Protein AF-A0A0F9G7L3-F1 (afdb_monomer_lite)

Structure (mmCIF, N/CA/C/O backbone):
data_AF-A0A0F9G7L3-F1
#
_entry.id   AF-A0A0F9G7L3-F1
#
loop_
_atom_site.group_PDB
_atom_site.id
_atom_site.type_symbol
_atom_site.label_atom_id
_atom_site.label_alt_id
_atom_site.label_comp_id
_atom_site.label_asym_id
_atom_site.label_entity_id
_atom_site.label_seq_id
_atom_site.pdbx_PDB_ins_code
_atom_site.Cartn_x
_atom_site.Cartn_y
_atom_site.Cartn_z
_atom_site.occupancy
_atom_site.B_iso_or_equiv
_atom_site.auth_seq_id
_atom_site.auth_comp_id
_atom_site.auth_asym_id
_atom_site.auth_atom_id
_atom_site.pdbx_PDB_model_num
ATOM 1 N N . MET A 1 1 ? -1.597 7.933 -20.795 1.00 58.91 1 MET A N 1
ATOM 2 C CA . MET A 1 1 ? -0.620 6.936 -20.322 1.00 58.91 1 MET A CA 1
ATOM 3 C C . MET A 1 1 ? 0.774 7.391 -20.717 1.00 58.91 1 MET A C 1
ATOM 5 O O . MET A 1 1 ? 0.956 7.779 -21.871 1.00 58.91 1 MET A O 1
ATOM 9 N N . LEU A 1 2 ? 1.717 7.429 -19.777 1.00 62.78 2 LEU A N 1
ATOM 10 C CA . LEU A 1 2 ? 3.121 7.748 -20.070 1.00 62.78 2 LEU A CA 1
ATOM 11 C C . LEU A 1 2 ? 3.720 6.676 -20.995 1.00 62.78 2 LEU A C 1
ATOM 13 O O . LEU A 1 2 ? 3.545 5.485 -20.751 1.00 62.78 2 LEU 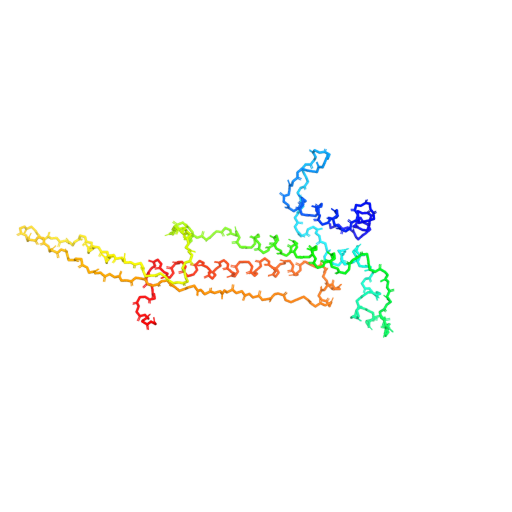A O 1
ATOM 17 N N . ARG A 1 3 ? 4.385 7.102 -22.075 1.00 69.56 3 ARG A N 1
ATOM 18 C CA . ARG A 1 3 ? 5.054 6.200 -23.027 1.00 69.56 3 ARG A CA 1
ATOM 19 C C . ARG A 1 3 ? 6.447 5.823 -22.524 1.00 69.56 3 ARG A C 1
ATOM 21 O O . ARG A 1 3 ? 7.099 6.646 -21.882 1.00 69.56 3 ARG A O 1
ATOM 28 N N . ALA A 1 4 ? 6.910 4.625 -22.881 1.00 63.00 4 ALA A N 1
ATOM 29 C CA . ALA A 1 4 ? 8.237 4.119 -22.525 1.00 63.00 4 ALA A CA 1
ATOM 30 C C . ALA A 1 4 ? 9.368 5.066 -22.971 1.00 63.00 4 ALA A C 1
ATOM 32 O O . ALA A 1 4 ? 10.304 5.301 -22.211 1.00 63.00 4 ALA A O 1
ATOM 33 N N . ASP A 1 5 ? 9.235 5.695 -24.144 1.00 65.69 5 ASP A N 1
ATOM 34 C CA . ASP A 1 5 ? 10.232 6.633 -24.684 1.00 65.69 5 ASP A CA 1
ATOM 35 C C . ASP A 1 5 ? 10.461 7.849 -23.774 1.00 65.69 5 ASP A C 1
ATOM 37 O O . ASP A 1 5 ? 11.595 8.284 -23.575 1.00 65.69 5 ASP A O 1
ATOM 41 N N . ASN A 1 6 ? 9.394 8.359 -23.149 1.00 78.56 6 ASN A N 1
ATOM 42 C CA . ASN A 1 6 ? 9.496 9.469 -22.201 1.00 78.56 6 ASN A CA 1
ATOM 43 C C . ASN A 1 6 ? 10.186 9.031 -20.902 1.00 78.56 6 ASN A C 1
ATOM 45 O O . ASN A 1 6 ? 10.906 9.817 -20.295 1.00 78.56 6 ASN A O 1
ATOM 49 N N . ILE A 1 7 ? 9.974 7.782 -20.478 1.00 79.12 7 ILE A N 1
ATOM 50 C CA . ILE A 1 7 ? 10.594 7.225 -19.271 1.00 79.12 7 ILE A CA 1
ATOM 51 C C . ILE A 1 7 ? 12.092 7.019 -19.508 1.00 79.12 7 ILE A C 1
ATOM 53 O O . ILE A 1 7 ? 12.890 7.478 -18.696 1.00 79.12 7 ILE A O 1
ATOM 57 N N . ARG A 1 8 ? 12.491 6.434 -20.647 1.00 78.50 8 ARG A N 1
ATOM 58 C CA . ARG A 1 8 ? 13.915 6.286 -21.009 1.00 78.50 8 ARG A CA 1
ATOM 59 C C . ARG A 1 8 ? 14.631 7.630 -21.072 1.00 78.50 8 ARG A C 1
ATOM 61 O O . ARG A 1 8 ? 15.732 7.751 -20.549 1.00 78.50 8 ARG A O 1
ATOM 68 N N . GLY A 1 9 ? 14.004 8.644 -21.676 1.00 78.94 9 GLY A N 1
ATOM 69 C CA . GLY A 1 9 ? 14.563 9.998 -21.733 1.00 78.94 9 GLY A CA 1
ATOM 70 C C . GLY A 1 9 ? 14.836 10.577 -20.342 1.00 78.94 9 GLY A C 1
ATOM 71 O O . GLY A 1 9 ? 15.950 11.016 -20.073 1.00 78.94 9 GLY A O 1
ATOM 72 N N . LEU A 1 10 ? 13.856 10.488 -19.436 1.00 79.00 10 LEU A N 1
ATOM 73 C CA . LEU A 1 10 ? 13.987 10.967 -18.054 1.00 79.00 10 LEU A CA 1
ATOM 74 C C . LEU A 1 10 ? 15.049 10.205 -17.255 1.00 79.00 10 LEU A C 1
ATOM 76 O O . LEU A 1 10 ? 15.782 10.801 -16.467 1.00 79.00 10 LEU A O 1
ATOM 80 N N . VAL A 1 11 ? 15.141 8.890 -17.454 1.00 82.19 11 VAL A N 1
ATOM 81 C CA . VAL A 1 11 ? 16.151 8.051 -16.799 1.00 82.19 11 VAL A CA 1
ATOM 82 C C . VAL A 1 11 ? 17.552 8.384 -17.313 1.00 82.19 11 VAL A C 1
ATOM 84 O O . VAL A 1 11 ? 18.483 8.450 -16.517 1.00 82.19 11 VAL A O 1
ATOM 87 N N . ASN A 1 12 ? 17.714 8.647 -18.609 1.00 81.94 12 ASN A N 1
ATOM 88 C CA . ASN A 1 12 ? 19.000 9.054 -19.177 1.00 81.94 12 ASN A CA 1
ATOM 89 C C . ASN A 1 12 ? 19.432 10.453 -18.705 1.00 81.94 12 ASN A C 1
ATOM 91 O O . ASN A 1 12 ? 20.624 10.699 -18.547 1.00 81.94 12 ASN A O 1
ATOM 95 N N . GLU A 1 13 ? 18.481 11.361 -18.469 1.00 82.56 13 GLU A N 1
ATOM 96 C CA . GLU A 1 13 ? 18.753 12.735 -18.027 1.00 82.56 13 GLU A CA 1
ATOM 97 C C . GLU A 1 13 ? 19.073 12.833 -16.525 1.00 82.56 13 GLU A C 1
ATOM 99 O O . GLU A 1 13 ? 20.009 13.529 -16.132 1.00 82.56 13 GLU A O 1
ATOM 104 N N . HIS A 1 14 ? 18.315 12.135 -15.674 1.00 80.38 14 HIS A N 1
ATOM 105 C CA . HIS A 1 14 ? 18.393 12.277 -14.212 1.00 80.38 14 HIS A CA 1
ATOM 106 C C . HIS A 1 14 ? 18.917 11.032 -13.483 1.00 80.38 14 HIS A C 1
ATOM 108 O O . HIS A 1 14 ? 19.061 11.035 -12.256 1.00 80.38 14 HIS A O 1
ATOM 114 N N . GLY A 1 15 ? 19.184 9.951 -14.213 1.00 83.00 15 GLY A N 1
ATOM 115 C CA . GLY A 1 15 ? 19.454 8.639 -13.640 1.00 83.00 15 GLY A CA 1
ATOM 116 C C . GLY A 1 15 ? 18.205 7.986 -13.036 1.00 83.00 15 GLY A C 1
ATOM 117 O O . GLY A 1 15 ? 17.148 8.596 -12.859 1.00 83.00 15 GLY A O 1
ATOM 118 N N . VAL A 1 16 ? 18.340 6.714 -12.658 1.00 81.38 16 VAL A N 1
ATOM 119 C CA . VAL A 1 16 ? 17.246 5.919 -12.065 1.00 81.38 16 VAL A CA 1
ATOM 120 C C . VAL A 1 16 ? 16.772 6.511 -10.736 1.00 81.38 16 VAL A C 1
ATOM 122 O O . VAL A 1 16 ? 15.572 6.605 -10.495 1.00 81.38 16 VAL A O 1
ATOM 125 N N . ALA A 1 17 ? 17.698 6.947 -9.877 1.00 81.75 17 ALA A N 1
ATOM 126 C CA . ALA A 1 17 ? 17.355 7.545 -8.587 1.00 81.75 17 ALA A CA 1
ATOM 127 C C . ALA A 1 17 ? 16.590 8.870 -8.751 1.00 81.75 17 ALA A C 1
ATOM 129 O O . ALA A 1 17 ? 15.596 9.091 -8.061 1.00 81.75 17 ALA A O 1
ATOM 130 N N . GLY A 1 18 ? 17.007 9.716 -9.701 1.00 82.81 18 GLY A N 1
ATOM 131 C CA . GLY A 1 18 ? 16.304 10.956 -10.022 1.00 82.81 18 GLY A CA 1
ATOM 132 C C . GLY A 1 18 ? 14.905 10.693 -10.574 1.00 82.81 18 GLY A C 1
ATOM 133 O O . GLY A 1 18 ? 13.946 11.322 -10.133 1.00 82.81 18 GLY A O 1
ATOM 134 N N . TYR A 1 19 ? 14.755 9.697 -11.453 1.00 84.50 19 TYR A N 1
ATOM 135 C CA . TYR A 1 19 ? 13.444 9.273 -11.944 1.00 84.50 19 TYR A CA 1
ATOM 136 C C . TYR A 1 19 ? 12.511 8.804 -10.817 1.00 84.50 19 TYR A C 1
ATOM 138 O O . TYR A 1 19 ? 11.358 9.224 -10.769 1.00 84.50 19 TYR A O 1
ATOM 146 N N . LEU A 1 20 ? 12.998 7.975 -9.887 1.00 84.75 20 LEU A N 1
ATOM 147 C CA . LEU A 1 20 ? 12.199 7.494 -8.751 1.00 84.75 20 LEU A CA 1
ATOM 148 C C . LEU A 1 20 ? 11.751 8.628 -7.825 1.00 84.75 20 LEU A C 1
ATOM 150 O O . LEU A 1 20 ? 10.645 8.570 -7.286 1.00 84.75 20 LEU A O 1
ATOM 154 N N . GLN A 1 21 ? 12.589 9.652 -7.649 1.00 83.31 21 GLN A N 1
ATOM 155 C CA . GLN A 1 21 ? 12.224 10.841 -6.886 1.00 83.31 21 GLN A CA 1
ATOM 156 C C . GLN A 1 21 ? 11.149 11.650 -7.615 1.00 83.31 21 GLN A C 1
ATOM 158 O O . GLN A 1 21 ? 10.134 11.985 -7.016 1.00 83.31 21 GLN A O 1
ATOM 163 N N . ILE A 1 22 ? 11.318 11.883 -8.920 1.00 82.75 22 ILE A N 1
ATOM 164 C CA . ILE A 1 22 ? 10.318 12.568 -9.751 1.00 82.75 22 ILE A CA 1
ATOM 165 C C . ILE A 1 22 ? 8.990 11.807 -9.724 1.00 82.75 22 ILE A C 1
ATOM 167 O O . ILE A 1 22 ? 7.934 12.419 -9.599 1.00 82.75 22 ILE A O 1
ATOM 171 N N . GLN A 1 23 ? 9.020 10.477 -9.821 1.00 83.88 23 GLN A N 1
ATOM 172 C CA . GLN A 1 23 ? 7.816 9.656 -9.747 1.00 83.88 23 GLN A CA 1
ATOM 173 C C . GLN A 1 23 ? 7.115 9.821 -8.392 1.00 83.88 23 GLN A C 1
ATOM 175 O O . GLN A 1 23 ? 5.908 10.058 -8.369 1.00 83.88 23 GLN A O 1
ATOM 180 N N . ALA A 1 24 ? 7.853 9.747 -7.282 1.00 82.94 24 ALA A N 1
ATOM 181 C CA . ALA A 1 24 ? 7.303 9.979 -5.948 1.00 82.94 24 ALA A CA 1
ATOM 182 C C . ALA A 1 24 ? 6.703 11.389 -5.819 1.00 82.94 24 ALA A C 1
ATOM 184 O O . ALA A 1 24 ? 5.565 11.540 -5.380 1.00 82.94 24 ALA A O 1
ATOM 185 N N . ASP A 1 25 ? 7.418 12.410 -6.292 1.00 82.25 25 ASP A N 1
ATOM 186 C CA . ASP A 1 25 ? 6.964 13.800 -6.263 1.00 82.25 25 ASP A CA 1
ATOM 187 C C . ASP A 1 25 ? 5.679 13.996 -7.093 1.00 82.25 25 ASP A C 1
ATOM 189 O O . ASP A 1 25 ? 4.768 14.703 -6.661 1.00 82.25 25 ASP A O 1
ATOM 193 N N . LEU A 1 26 ? 5.557 13.330 -8.248 1.00 81.81 26 LEU A N 1
ATOM 194 C CA . LEU A 1 26 ? 4.353 13.356 -9.091 1.00 81.81 26 LEU A CA 1
ATOM 195 C C . LEU A 1 26 ? 3.152 12.656 -8.439 1.00 81.81 26 LEU A C 1
ATOM 197 O O . LEU A 1 26 ? 2.017 13.101 -8.632 1.00 81.81 26 LEU A O 1
ATOM 201 N N . LEU A 1 27 ? 3.384 11.570 -7.698 1.00 82.81 27 LEU A N 1
ATOM 202 C CA . LEU A 1 27 ? 2.334 10.844 -6.974 1.00 82.81 27 LEU A CA 1
ATOM 203 C C . LEU A 1 27 ? 1.845 11.636 -5.758 1.00 82.81 27 LEU A C 1
ATOM 205 O O . LEU A 1 27 ? 0.643 11.727 -5.523 1.00 82.81 27 LEU A O 1
ATOM 209 N N . GLU A 1 28 ? 2.765 12.256 -5.022 1.00 79.50 28 GLU A N 1
ATOM 210 C CA . GLU A 1 28 ? 2.449 13.089 -3.858 1.00 79.50 28 GLU A CA 1
ATOM 211 C C . GLU A 1 28 ? 1.944 14.489 -4.248 1.00 79.50 28 GLU A C 1
ATOM 213 O O . GLU A 1 28 ? 1.387 15.217 -3.424 1.00 79.50 28 GLU A O 1
ATOM 218 N N . GLY A 1 29 ? 2.119 14.885 -5.513 1.00 70.50 29 GLY A N 1
ATOM 219 C CA . GLY A 1 29 ? 1.755 16.210 -6.000 1.00 70.50 29 GLY A CA 1
ATOM 220 C C . GLY A 1 29 ? 2.653 17.315 -5.452 1.00 70.50 29 GLY A C 1
ATOM 221 O O . GLY A 1 29 ? 2.170 18.424 -5.218 1.00 70.50 29 GLY A O 1
ATOM 222 N N . ARG A 1 30 ? 3.936 17.031 -5.219 1.00 68.38 30 ARG A N 1
ATOM 223 C CA . ARG A 1 30 ? 4.919 18.049 -4.831 1.00 68.38 30 ARG A CA 1
ATOM 224 C C . ARG A 1 30 ? 5.196 18.993 -6.001 1.00 68.38 30 ARG A C 1
ATOM 226 O O . ARG A 1 30 ? 4.996 18.659 -7.171 1.00 68.38 30 ARG A O 1
ATOM 233 N N . GLU A 1 31 ? 5.606 20.219 -5.687 1.00 61.16 31 GLU A N 1
ATOM 234 C CA . GLU A 1 31 ? 5.955 21.194 -6.718 1.00 61.16 31 GLU A CA 1
ATOM 235 C C . GLU A 1 31 ? 7.214 20.737 -7.452 1.00 61.16 31 GLU A C 1
ATOM 237 O O . GLU A 1 31 ? 8.252 20.486 -6.842 1.00 61.16 31 GLU A O 1
ATOM 242 N N . THR A 1 32 ? 7.125 20.629 -8.780 1.00 60.62 32 THR A N 1
AT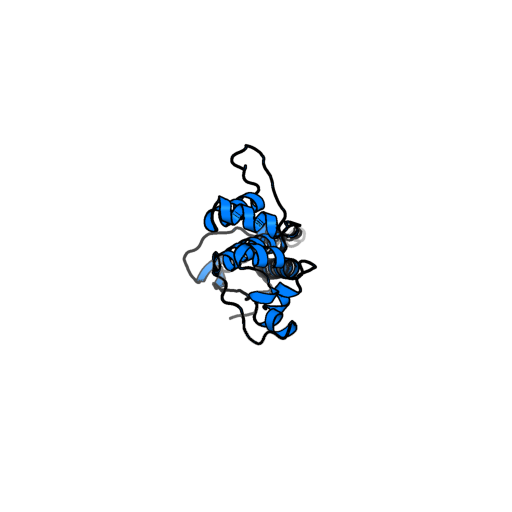OM 243 C CA . THR A 1 32 ? 8.325 20.425 -9.598 1.00 60.62 32 THR A CA 1
ATOM 244 C C . THR A 1 32 ? 9.261 21.634 -9.447 1.00 60.62 32 THR A C 1
ATOM 246 O O . THR A 1 32 ? 8.773 22.738 -9.189 1.00 60.62 32 THR A O 1
ATOM 249 N N . PRO A 1 33 ? 10.580 21.494 -9.690 1.00 55.53 33 PRO A N 1
ATOM 250 C CA . PRO A 1 33 ? 11.544 22.604 -9.608 1.00 55.53 33 PRO A CA 1
ATOM 251 C C . PRO A 1 33 ? 11.172 23.851 -10.435 1.00 55.53 33 PRO A C 1
ATOM 253 O O . PRO A 1 33 ? 11.675 24.941 -10.186 1.00 55.53 33 PRO A O 1
ATOM 256 N N . ASN A 1 34 ? 10.255 23.701 -11.395 1.00 59.12 34 ASN A N 1
ATOM 257 C CA . ASN A 1 34 ? 9.731 24.759 -12.258 1.00 59.12 34 ASN A CA 1
ATOM 258 C C . ASN A 1 34 ? 8.469 25.457 -11.697 1.00 59.12 34 ASN A C 1
ATOM 260 O O . ASN A 1 34 ? 7.782 26.157 -12.442 1.00 59.12 34 ASN A O 1
ATOM 264 N N . GLY A 1 35 ? 8.102 25.225 -10.431 1.00 57.69 35 GLY A N 1
ATOM 265 C CA . GLY A 1 35 ? 6.940 25.840 -9.770 1.00 57.69 35 GLY A CA 1
ATOM 266 C C . GLY A 1 35 ? 5.578 25.351 -10.280 1.00 57.69 35 GLY A C 1
ATOM 267 O O . GLY A 1 35 ? 4.541 25.923 -9.954 1.00 57.69 35 GLY A O 1
ATOM 268 N N . ARG A 1 36 ? 5.548 24.296 -11.106 1.00 55.62 36 ARG A N 1
ATOM 269 C CA . ARG A 1 36 ? 4.306 23.663 -11.569 1.00 55.62 36 ARG A CA 1
ATOM 270 C C . ARG A 1 36 ? 3.978 22.475 -10.673 1.00 55.62 36 ARG A C 1
ATOM 272 O O . ARG A 1 36 ? 4.732 21.501 -10.632 1.00 55.62 36 ARG A O 1
ATOM 279 N N . LYS A 1 37 ? 2.830 22.533 -9.997 1.00 59.97 37 LYS A N 1
ATOM 280 C CA . LYS A 1 37 ? 2.256 21.392 -9.281 1.00 59.97 37 LYS A CA 1
ATOM 281 C C . LYS A 1 37 ? 1.608 20.454 -10.296 1.00 59.97 37 LYS A C 1
ATOM 283 O O . LYS A 1 37 ? 0.553 20.762 -10.849 1.00 59.97 37 LYS A O 1
ATOM 288 N N . VAL A 1 38 ? 2.272 19.343 -10.592 1.00 66.50 38 VAL A N 1
ATOM 289 C CA . VAL A 1 38 ? 1.745 18.311 -11.489 1.00 66.50 38 VAL A CA 1
ATOM 290 C C . VAL A 1 38 ? 1.510 17.068 -10.649 1.00 66.50 38 VAL A C 1
ATOM 292 O O . VAL A 1 38 ? 2.457 16.393 -10.273 1.00 66.50 38 VAL A O 1
ATOM 295 N N . THR A 1 39 ? 0.247 16.772 -10.351 1.00 76.12 39 THR A N 1
ATOM 296 C CA . THR A 1 39 ? -0.139 15.507 -9.717 1.00 76.12 39 THR A CA 1
ATOM 297 C C . THR A 1 39 ? -0.558 14.526 -10.802 1.00 76.12 39 THR A C 1
ATOM 299 O O . THR A 1 39 ? -1.342 14.880 -11.687 1.00 76.12 39 THR A O 1
ATOM 302 N N . ARG A 1 40 ? -0.035 13.301 -10.753 1.00 80.25 40 ARG A N 1
ATOM 303 C CA . ARG A 1 40 ? -0.411 12.212 -11.665 1.00 80.25 40 ARG A CA 1
ATOM 304 C C . ARG A 1 40 ? -1.048 11.084 -10.878 1.00 80.25 40 ARG A C 1
ATOM 306 O O . ARG A 1 40 ? -0.533 10.693 -9.834 1.00 80.25 40 ARG A O 1
ATOM 313 N N . ARG A 1 41 ? -2.151 10.533 -11.387 1.00 81.69 41 ARG A N 1
ATOM 314 C CA . ARG A 1 41 ? -2.753 9.342 -10.772 1.00 81.69 41 ARG A CA 1
ATOM 315 C C . ARG A 1 41 ? -1.920 8.101 -11.105 1.00 81.69 41 ARG A C 1
ATOM 317 O O . ARG A 1 41 ? -1.401 8.027 -12.220 1.00 81.69 41 ARG A O 1
ATOM 324 N N . PRO A 1 42 ? -1.851 7.091 -10.217 1.00 82.38 42 PRO A N 1
ATOM 325 C CA . PRO A 1 42 ? -1.139 5.851 -10.527 1.00 82.38 42 PRO A CA 1
ATOM 326 C C . PRO A 1 42 ? -1.668 5.153 -11.794 1.00 82.38 42 PRO A C 1
ATOM 328 O O . PRO A 1 42 ? -0.891 4.556 -12.527 1.00 82.38 42 PRO A O 1
ATOM 331 N N . ASP A 1 43 ? -2.961 5.305 -12.112 1.00 82.25 43 ASP A N 1
ATOM 332 C CA . ASP A 1 43 ? -3.591 4.735 -13.320 1.00 82.25 43 ASP A CA 1
ATOM 333 C C . ASP A 1 43 ? -3.081 5.355 -14.635 1.00 82.25 43 ASP A C 1
ATOM 335 O O . ASP A 1 43 ? -3.324 4.832 -15.722 1.00 82.25 43 ASP A O 1
ATOM 339 N N . GLU A 1 44 ? -2.387 6.496 -14.569 1.00 81.50 44 GLU A N 1
ATOM 340 C CA . GLU A 1 44 ? -1.783 7.125 -15.746 1.00 81.50 44 GLU A CA 1
ATOM 341 C C . GLU A 1 44 ? -0.455 6.464 -16.152 1.00 81.50 44 GLU A C 1
ATOM 343 O O . GLU A 1 44 ? 0.064 6.744 -17.244 1.00 81.50 44 GLU A O 1
ATOM 348 N N . PHE A 1 45 ? 0.079 5.580 -15.307 1.00 81.94 45 PHE A N 1
ATOM 349 C CA . PHE A 1 45 ? 1.300 4.821 -15.545 1.00 81.94 45 PHE A CA 1
ATOM 350 C C . PHE A 1 45 ? 0.967 3.431 -16.095 1.00 81.94 45 PHE A C 1
ATOM 352 O O . PHE A 1 45 ? 0.058 2.755 -15.624 1.00 81.94 45 PHE A O 1
ATOM 359 N N . SER A 1 46 ? 1.725 2.993 -17.102 1.00 84.44 46 SER A N 1
ATOM 360 C CA . SER A 1 46 ? 1.689 1.609 -17.580 1.00 84.44 46 SER A CA 1
ATOM 361 C C . SER A 1 46 ? 2.847 0.842 -16.959 1.00 84.44 46 SER A C 1
ATOM 363 O O . SER A 1 46 ? 3.996 1.273 -17.069 1.00 84.44 46 SER A O 1
ATOM 365 N N . ILE A 1 47 ? 2.556 -0.305 -16.342 1.00 86.81 47 ILE A N 1
ATOM 366 C CA . ILE A 1 47 ? 3.584 -1.172 -15.751 1.00 86.81 47 ILE A CA 1
ATOM 367 C C . ILE A 1 47 ? 4.499 -1.719 -16.846 1.00 86.81 47 ILE A C 1
ATOM 369 O O . ILE A 1 47 ? 5.718 -1.731 -16.687 1.00 86.81 47 ILE A O 1
ATOM 373 N N . ARG A 1 48 ? 3.928 -2.076 -17.999 1.00 86.94 48 ARG A N 1
ATOM 374 C CA . ARG A 1 48 ? 4.703 -2.457 -19.178 1.00 86.94 48 ARG A CA 1
ATOM 375 C C . ARG A 1 48 ? 5.625 -1.329 -19.646 1.00 86.94 48 ARG A C 1
ATOM 377 O O . ARG A 1 48 ? 6.810 -1.565 -19.844 1.00 86.94 48 ARG A O 1
ATOM 384 N N . ALA A 1 49 ? 5.122 -0.098 -19.765 1.00 85.44 49 ALA A N 1
ATOM 385 C CA . ALA A 1 49 ? 5.959 1.034 -20.177 1.00 85.44 49 ALA A CA 1
ATOM 386 C C . ALA A 1 49 ? 7.075 1.345 -19.163 1.00 85.44 49 ALA A C 1
ATOM 388 O O . ALA A 1 49 ? 8.156 1.776 -19.559 1.00 85.44 49 ALA A O 1
ATOM 389 N N . LEU A 1 50 ? 6.833 1.115 -17.867 1.00 85.81 50 LEU A N 1
ATOM 390 C CA . LEU A 1 50 ? 7.856 1.217 -16.822 1.00 85.81 50 LEU A CA 1
ATOM 391 C C . LEU A 1 50 ? 8.944 0.160 -16.986 1.00 85.81 50 LEU A C 1
ATOM 393 O O . LEU A 1 50 ? 10.123 0.490 -16.880 1.00 85.81 50 LEU A O 1
ATOM 397 N N . TRP A 1 51 ? 8.561 -1.085 -17.274 1.00 86.31 51 TRP A N 1
ATOM 398 C CA . TRP A 1 51 ? 9.517 -2.147 -17.575 1.00 86.31 51 TRP A CA 1
ATOM 399 C C . TRP A 1 51 ? 10.362 -1.783 -18.796 1.00 86.31 51 TRP A C 1
ATOM 401 O O . TRP A 1 51 ? 11.590 -1.745 -18.725 1.00 86.31 51 TRP A O 1
ATOM 411 N N . GLU A 1 52 ? 9.703 -1.418 -19.896 1.00 85.44 52 GLU A N 1
ATOM 412 C CA . GLU A 1 52 ? 10.371 -1.034 -21.139 1.00 85.44 52 GLU A CA 1
ATOM 413 C C . GLU A 1 52 ? 11.282 0.183 -20.961 1.00 85.44 52 GLU A C 1
ATOM 415 O O . GLU A 1 52 ? 12.337 0.262 -21.595 1.00 85.44 52 GLU A O 1
ATOM 420 N N . GLY A 1 53 ? 10.899 1.117 -20.090 1.00 83.06 53 GLY A N 1
ATOM 421 C CA . GLY A 1 53 ? 11.645 2.332 -19.791 1.00 83.06 53 GLY A CA 1
ATOM 422 C C . GLY A 1 53 ? 12.870 2.142 -18.894 1.00 83.06 53 GLY A C 1
ATOM 423 O O . GLY A 1 53 ? 13.862 2.842 -19.079 1.00 83.06 53 GLY A O 1
ATOM 424 N N . LEU A 1 54 ? 12.811 1.220 -17.932 1.00 82.94 54 LEU A N 1
ATOM 425 C CA . LEU A 1 54 ? 13.857 1.027 -16.916 1.00 82.94 54 LEU A CA 1
ATOM 426 C C . LEU A 1 54 ? 14.776 -0.163 -17.203 1.00 82.94 54 LEU A C 1
ATOM 428 O O . LEU A 1 54 ? 15.936 -0.157 -16.790 1.00 82.94 54 LEU A O 1
ATOM 432 N N . VAL A 1 55 ? 14.252 -1.187 -17.873 1.00 83.38 55 VAL A N 1
ATOM 433 C CA . VAL A 1 55 ? 14.953 -2.451 -18.121 1.00 83.38 55 VAL A CA 1
ATOM 434 C C . VAL A 1 55 ? 15.263 -2.604 -19.605 1.00 83.38 55 VAL A C 1
ATOM 436 O O . VAL A 1 55 ? 16.417 -2.810 -19.961 1.00 83.38 55 VAL A O 1
ATOM 439 N N . GLY A 1 56 ? 14.253 -2.467 -20.467 1.00 82.69 56 GLY A N 1
ATOM 440 C CA . GLY A 1 56 ? 14.380 -2.688 -21.910 1.00 82.69 56 GLY A CA 1
ATOM 441 C C . GLY A 1 56 ? 13.142 -3.370 -22.502 1.00 82.69 56 GLY A C 1
ATOM 442 O O . GLY A 1 56 ? 12.210 -3.679 -21.759 1.00 82.69 56 GLY A O 1
ATOM 443 N N . PRO A 1 57 ? 13.084 -3.579 -23.831 1.00 84.88 57 PRO A N 1
ATOM 444 C CA . PRO A 1 57 ? 11.931 -4.194 -24.499 1.00 84.88 57 PRO A CA 1
ATOM 445 C C . PRO A 1 57 ? 11.512 -5.502 -23.816 1.00 84.88 57 PRO A C 1
ATOM 447 O O . PRO A 1 57 ? 12.364 -6.351 -23.536 1.00 84.88 57 PRO A O 1
ATOM 450 N N . VAL A 1 58 ? 10.218 -5.674 -23.523 1.00 83.94 58 VAL A N 1
ATOM 451 C CA . VAL A 1 58 ? 9.736 -6.865 -22.796 1.00 83.94 58 VAL A CA 1
ATOM 452 C C . VAL A 1 58 ? 10.038 -8.147 -23.564 1.00 83.94 58 VAL A C 1
ATOM 454 O O . VAL A 1 58 ? 10.362 -9.156 -22.951 1.00 83.94 58 VAL A O 1
ATOM 457 N N . GLU A 1 59 ? 10.007 -8.090 -24.894 1.00 82.94 59 GLU A N 1
ATOM 458 C CA . GLU A 1 59 ? 10.262 -9.203 -25.811 1.00 82.94 59 GLU A CA 1
ATOM 459 C C . GLU A 1 59 ? 11.680 -9.774 -25.699 1.00 82.94 59 GLU A C 1
ATOM 461 O O . GLU A 1 59 ? 11.888 -10.947 -26.014 1.00 82.94 59 GLU A O 1
ATOM 466 N N . ASP A 1 60 ? 12.632 -8.950 -25.261 1.00 80.25 60 ASP A N 1
ATOM 467 C CA . ASP A 1 60 ? 14.052 -9.296 -25.195 1.00 80.25 60 ASP A CA 1
ATOM 468 C C . ASP A 1 60 ? 14.535 -9.522 -23.757 1.00 80.25 60 ASP A C 1
ATOM 470 O O . ASP A 1 60 ? 15.527 -10.220 -23.553 1.00 80.25 60 ASP A O 1
ATOM 474 N N . THR A 1 61 ? 13.830 -8.953 -22.771 1.00 79.31 61 THR A N 1
ATOM 475 C CA . THR A 1 61 ? 14.262 -8.891 -21.363 1.00 79.31 61 THR A CA 1
ATOM 476 C C . THR A 1 61 ? 13.455 -9.776 -20.411 1.00 79.31 61 THR A C 1
ATOM 478 O O . THR A 1 61 ? 13.959 -10.114 -19.340 1.00 79.31 61 THR A O 1
ATOM 481 N N . LEU A 1 62 ? 12.232 -10.184 -20.775 1.00 83.00 62 LEU A N 1
ATOM 482 C CA . LEU A 1 62 ? 11.431 -11.137 -19.999 1.00 83.00 62 LEU A CA 1
ATOM 483 C C . LEU A 1 62 ? 11.509 -12.530 -20.620 1.00 83.00 62 LEU A C 1
ATOM 485 O O . LEU A 1 62 ? 11.239 -12.706 -21.809 1.00 83.00 62 LEU A O 1
ATOM 489 N N . ALA A 1 63 ? 11.819 -13.537 -19.800 1.00 81.38 63 ALA A N 1
ATOM 490 C CA . ALA A 1 63 ? 11.963 -14.920 -20.254 1.00 81.38 63 ALA A CA 1
ATOM 491 C C . ALA A 1 63 ? 10.661 -15.450 -20.859 1.00 81.38 63 ALA A C 1
ATOM 493 O O . ALA A 1 63 ? 10.675 -16.118 -21.896 1.00 81.38 63 ALA A O 1
ATOM 494 N N . PHE A 1 64 ? 9.528 -15.095 -20.251 1.00 81.88 64 PHE A N 1
ATOM 495 C CA . PHE A 1 64 ? 8.219 -15.457 -20.776 1.00 81.88 64 PHE A CA 1
ATOM 496 C C . PHE A 1 64 ? 7.956 -14.874 -22.178 1.00 81.88 64 PHE A C 1
ATOM 498 O O . PHE A 1 64 ? 7.558 -15.599 -23.091 1.00 81.88 64 PHE A O 1
ATOM 505 N N . ALA A 1 65 ? 8.215 -13.579 -22.380 1.00 80.94 65 ALA A N 1
ATOM 506 C CA . ALA A 1 65 ? 7.970 -12.916 -23.662 1.00 80.94 65 ALA A CA 1
ATOM 507 C C . ALA A 1 65 ? 8.953 -13.370 -24.755 1.00 80.94 65 ALA A C 1
ATOM 509 O O . ALA A 1 65 ? 8.546 -13.565 -25.902 1.00 80.94 65 ALA A O 1
ATOM 510 N N . ALA A 1 66 ? 10.218 -13.607 -24.399 1.00 78.88 66 ALA A N 1
ATOM 511 C CA . ALA A 1 66 ? 11.203 -14.202 -25.298 1.00 78.88 66 ALA A CA 1
ATOM 512 C C . ALA A 1 66 ? 10.738 -15.586 -25.786 1.00 78.88 66 ALA A C 1
ATOM 514 O O . ALA A 1 66 ? 10.744 -15.855 -26.991 1.00 78.88 66 ALA A O 1
ATOM 515 N N . GLY A 1 67 ? 10.226 -16.418 -24.870 1.00 77.56 67 GLY A N 1
ATOM 516 C CA . GLY A 1 67 ? 9.661 -17.730 -25.187 1.00 77.56 67 GLY A CA 1
ATOM 517 C C . GLY A 1 67 ? 8.472 -17.668 -26.152 1.00 77.56 67 GLY A C 1
ATOM 518 O O . GLY A 1 67 ? 8.418 -18.454 -27.098 1.00 77.56 67 GLY A O 1
ATOM 519 N N . LEU A 1 68 ? 7.562 -16.700 -25.982 1.00 77.75 68 LEU A N 1
ATOM 520 C CA . LEU A 1 68 ? 6.438 -16.481 -26.907 1.00 77.75 68 LEU A CA 1
ATOM 521 C C . LEU A 1 68 ? 6.896 -16.124 -28.327 1.00 77.75 68 LEU A C 1
ATOM 523 O O . LEU A 1 68 ? 6.256 -16.522 -29.299 1.00 77.75 68 LEU A O 1
ATOM 527 N N . ASN A 1 69 ? 8.017 -15.416 -28.454 1.00 75.81 69 ASN A N 1
ATOM 528 C CA . ASN A 1 69 ? 8.600 -15.030 -29.739 1.00 75.81 69 ASN A CA 1
ATOM 529 C C . ASN A 1 69 ? 9.542 -16.098 -30.327 1.00 75.81 69 ASN A C 1
ATOM 531 O O . ASN A 1 69 ? 10.232 -15.836 -31.313 1.00 75.81 69 ASN A O 1
ATOM 535 N N . GLY A 1 70 ? 9.605 -17.294 -29.731 1.00 74.25 70 GLY A N 1
ATOM 536 C CA . GLY A 1 70 ? 10.483 -18.378 -30.180 1.00 74.25 70 GLY A CA 1
ATOM 537 C C . GLY A 1 70 ? 11.968 -18.149 -29.878 1.00 74.25 70 GLY A C 1
ATOM 538 O O . GLY A 1 70 ? 12.813 -18.897 -30.373 1.00 74.25 70 GLY A O 1
ATOM 539 N N . LYS A 1 71 ? 12.307 -17.143 -29.061 1.00 68.56 71 LYS A N 1
ATOM 540 C CA . LYS A 1 71 ? 13.667 -16.926 -28.560 1.00 68.56 71 LYS A CA 1
ATOM 541 C C . LYS A 1 71 ? 13.868 -17.790 -27.313 1.00 68.56 71 LYS A C 1
ATOM 543 O O . LYS A 1 71 ? 13.278 -17.551 -26.267 1.00 68.56 71 LYS A O 1
ATOM 548 N N . GLY A 1 72 ? 14.724 -18.808 -27.416 1.00 64.12 72 GLY A N 1
ATOM 549 C CA . GLY A 1 72 ? 15.094 -19.686 -26.292 1.00 64.12 72 GLY A CA 1
ATOM 550 C C . GLY A 1 72 ? 16.103 -19.074 -25.311 1.00 64.12 72 GLY A C 1
ATOM 551 O O . GLY A 1 72 ? 16.664 -19.791 -24.486 1.00 64.12 72 GLY A O 1
ATOM 552 N N . TYR A 1 73 ? 16.389 -17.780 -25.436 1.00 66.88 73 TYR A N 1
ATOM 553 C CA . TYR A 1 73 ? 17.358 -17.051 -24.629 1.00 66.88 73 TYR A CA 1
ATOM 554 C C . TYR A 1 73 ? 16.870 -15.618 -24.406 1.00 66.88 73 TYR A C 1
ATOM 556 O O . TYR A 1 73 ? 16.212 -15.036 -25.267 1.00 66.88 73 TYR A O 1
ATOM 564 N N . VAL A 1 74 ? 17.214 -15.062 -23.247 1.00 70.56 74 VAL A N 1
ATOM 565 C CA . VAL A 1 74 ? 17.019 -13.647 -22.919 1.00 70.56 74 VAL A CA 1
ATOM 566 C C . VAL A 1 74 ? 18.300 -12.924 -23.306 1.00 70.56 74 VAL A C 1
ATOM 568 O O . VAL A 1 74 ? 19.392 -13.359 -22.929 1.00 70.56 74 VAL A O 1
ATOM 571 N N . GLU A 1 75 ? 18.187 -11.863 -24.099 1.00 61.97 75 GLU A N 1
ATOM 572 C CA . GLU A 1 75 ? 19.355 -11.061 -24.446 1.00 61.97 75 GLU A CA 1
ATOM 573 C C . GLU A 1 75 ? 19.768 -10.284 -23.194 1.00 61.97 75 GLU A C 1
ATOM 575 O O . GLU A 1 75 ? 18.979 -9.522 -22.633 1.00 61.97 75 GLU A O 1
ATOM 580 N N . ILE A 1 76 ? 20.994 -10.512 -22.712 1.00 53.16 76 ILE A N 1
ATOM 581 C CA . ILE A 1 76 ? 21.538 -9.767 -21.573 1.00 53.16 76 ILE A CA 1
ATOM 582 C C . ILE A 1 76 ? 21.856 -8.359 -22.078 1.00 53.16 76 ILE A C 1
ATOM 584 O O . ILE A 1 76 ? 22.981 -8.062 -22.476 1.00 53.16 76 ILE A O 1
ATOM 588 N N . GLN A 1 77 ? 20.840 -7.504 -22.114 1.00 57.22 77 GLN A N 1
ATOM 589 C CA . GLN A 1 77 ? 21.029 -6.071 -22.265 1.00 57.22 77 GLN A CA 1
ATOM 590 C C . GLN A 1 77 ? 21.546 -5.506 -20.941 1.00 57.22 77 GLN A C 1
ATOM 592 O O . GLN A 1 77 ? 21.230 -6.014 -19.861 1.00 57.22 77 GLN A O 1
ATOM 597 N N . GLU A 1 78 ? 22.371 -4.464 -21.024 1.00 51.91 78 GLU A N 1
ATOM 598 C CA . GLU A 1 78 ? 22.849 -3.730 -19.857 1.00 51.91 78 GLU A CA 1
ATOM 599 C C . GLU A 1 78 ? 21.639 -3.046 -19.202 1.00 51.91 78 GLU A C 1
ATOM 601 O O . GLU A 1 78 ? 21.212 -1.964 -19.601 1.00 51.91 78 GLU A O 1
ATOM 606 N N . ALA A 1 79 ? 21.002 -3.740 -18.255 1.00 52.56 79 ALA A N 1
ATOM 607 C CA . ALA A 1 79 ? 19.854 -3.214 -17.540 1.00 52.56 79 ALA A CA 1
ATOM 608 C C . ALA A 1 79 ? 20.278 -1.920 -16.840 1.00 52.56 79 ALA A C 1
ATOM 610 O O . ALA A 1 79 ? 21.172 -1.942 -15.993 1.00 52.56 79 ALA A O 1
ATOM 611 N N . ILE A 1 80 ? 19.613 -0.808 -17.164 1.00 56.56 80 ILE A N 1
ATOM 612 C CA . ILE A 1 80 ? 19.928 0.503 -16.578 1.00 56.56 80 ILE A CA 1
ATOM 613 C C . ILE A 1 80 ? 19.818 0.422 -15.042 1.00 56.56 80 ILE A C 1
ATOM 615 O O . ILE A 1 80 ? 20.639 0.991 -14.323 1.00 56.56 80 ILE A O 1
ATOM 619 N N . SER A 1 81 ? 18.835 -0.338 -14.533 1.00 57.31 81 SER A N 1
ATOM 620 C CA . SER A 1 81 ? 18.847 -0.933 -13.189 1.00 57.31 81 SER A CA 1
ATOM 621 C C . SER A 1 81 ? 17.710 -1.948 -13.015 1.00 57.31 81 SER A C 1
ATOM 623 O O . SER A 1 81 ? 16.532 -1.593 -13.091 1.00 57.31 81 SER A O 1
ATOM 625 N N . SER A 1 82 ? 18.035 -3.196 -12.670 1.00 59.88 82 SER A N 1
ATOM 626 C CA . SER A 1 82 ? 17.037 -4.218 -12.307 1.00 59.88 82 SER A CA 1
ATOM 627 C C . SER A 1 82 ? 16.287 -3.897 -11.002 1.00 59.88 82 SER A C 1
ATOM 629 O O . SER A 1 82 ? 15.153 -4.333 -10.816 1.00 59.88 82 SER A O 1
ATOM 631 N N . THR A 1 83 ? 16.863 -3.083 -10.109 1.00 74.56 83 THR A N 1
ATOM 632 C CA . THR A 1 83 ? 16.202 -2.632 -8.867 1.00 74.56 83 THR A CA 1
ATOM 633 C C . THR A 1 83 ? 15.312 -1.403 -9.071 1.00 74.56 83 THR A C 1
ATOM 635 O O . THR A 1 83 ? 14.419 -1.145 -8.254 1.00 74.56 83 THR A O 1
ATOM 638 N N . GLY A 1 84 ? 15.511 -0.670 -10.172 1.00 78.38 84 GLY A N 1
ATOM 639 C CA . GLY A 1 84 ? 14.731 0.513 -10.532 1.00 78.38 84 GLY A CA 1
ATOM 640 C C . GLY A 1 84 ? 13.260 0.183 -10.763 1.00 78.38 84 GLY A C 1
ATOM 641 O O . GLY A 1 84 ? 12.390 0.836 -10.190 1.00 78.38 84 GLY A O 1
ATOM 642 N N . PHE A 1 85 ? 12.978 -0.880 -11.525 1.00 84.31 85 PHE A N 1
ATOM 643 C CA . PHE A 1 85 ? 11.606 -1.322 -11.786 1.00 84.31 85 PHE A CA 1
ATOM 644 C C . PHE A 1 85 ? 10.877 -1.738 -10.502 1.00 84.31 85 PHE A C 1
ATOM 646 O O . PHE A 1 85 ? 9.784 -1.244 -10.233 1.00 84.31 85 PHE A O 1
ATOM 653 N N . SER A 1 86 ? 11.505 -2.573 -9.666 1.00 85.81 86 SER A N 1
ATOM 654 C CA . SER A 1 86 ? 10.932 -3.024 -8.388 1.00 85.81 86 SER A CA 1
ATOM 655 C C . SER A 1 86 ? 10.607 -1.861 -7.444 1.00 85.81 86 SER A C 1
ATOM 657 O O . SER A 1 86 ? 9.581 -1.872 -6.766 1.00 85.81 86 SER A O 1
ATOM 659 N N . SER A 1 87 ? 11.453 -0.830 -7.427 1.00 87.50 87 SER A N 1
ATOM 660 C CA . SER A 1 87 ? 11.207 0.384 -6.639 1.00 87.50 87 SER A CA 1
ATOM 661 C C . SER A 1 87 ? 10.057 1.213 -7.219 1.00 87.50 87 SER A C 1
ATOM 663 O O . SER A 1 87 ? 9.163 1.627 -6.481 1.00 87.50 87 SER A O 1
ATOM 665 N N . ALA A 1 88 ? 10.041 1.414 -8.540 1.00 86.75 88 ALA A N 1
ATOM 666 C CA . ALA A 1 88 ? 9.017 2.198 -9.225 1.00 86.75 88 ALA A CA 1
ATOM 667 C C . ALA A 1 88 ? 7.624 1.567 -9.085 1.00 86.75 88 ALA A C 1
ATOM 669 O O . ALA A 1 88 ? 6.663 2.260 -8.745 1.00 86.75 88 ALA A O 1
ATOM 670 N N . ILE A 1 89 ? 7.511 0.250 -9.287 1.00 87.81 89 ILE A N 1
ATOM 671 C CA . ILE A 1 89 ? 6.242 -0.464 -9.116 1.00 87.81 89 ILE A CA 1
ATOM 672 C C . ILE A 1 89 ? 5.805 -0.470 -7.648 1.00 87.81 89 ILE A C 1
ATOM 674 O O . ILE A 1 89 ? 4.623 -0.293 -7.368 1.00 87.81 89 ILE A O 1
ATOM 678 N N . GLY A 1 90 ? 6.747 -0.586 -6.704 1.00 87.88 90 GLY A N 1
ATOM 679 C CA . GLY A 1 90 ? 6.466 -0.506 -5.271 1.00 87.88 90 GLY A CA 1
ATOM 680 C C . GLY A 1 90 ? 5.792 0.809 -4.875 1.00 87.88 90 GLY A C 1
ATOM 681 O O . GLY A 1 90 ? 4.807 0.786 -4.140 1.00 87.88 90 GLY A O 1
ATOM 682 N N . GLN A 1 91 ? 6.256 1.941 -5.416 1.00 88.94 91 GLN A N 1
ATOM 683 C CA . GLN A 1 91 ? 5.633 3.250 -5.183 1.00 88.94 91 GLN A CA 1
ATOM 684 C C . GLN A 1 91 ? 4.200 3.323 -5.739 1.00 88.94 91 GLN A C 1
ATOM 686 O O . GLN A 1 91 ? 3.299 3.789 -5.043 1.00 88.94 91 GLN A O 1
ATOM 691 N N . LEU A 1 92 ? 3.964 2.828 -6.961 1.00 89.62 92 LEU A N 1
ATOM 692 C CA . LEU A 1 92 ? 2.625 2.836 -7.570 1.00 89.62 92 LEU A CA 1
ATOM 693 C C . LEU A 1 92 ? 1.637 1.937 -6.824 1.00 89.62 92 LEU A C 1
ATOM 695 O O . LEU A 1 92 ? 0.500 2.338 -6.571 1.00 89.62 92 LEU A O 1
ATOM 699 N N . LEU A 1 93 ? 2.076 0.732 -6.457 1.00 90.50 93 LEU A N 1
ATOM 700 C CA . LEU A 1 93 ? 1.268 -0.214 -5.693 1.00 90.50 93 LEU A CA 1
ATOM 701 C C . LEU A 1 93 ? 0.948 0.335 -4.306 1.00 90.50 93 LEU A C 1
ATOM 703 O O . LEU A 1 93 ? -0.196 0.232 -3.875 1.00 90.50 93 LEU A O 1
ATOM 707 N N . ALA A 1 94 ? 1.925 0.941 -3.625 1.00 90.00 94 ALA A N 1
ATOM 708 C CA . ALA A 1 94 ? 1.714 1.558 -2.322 1.00 90.00 94 ALA A CA 1
ATOM 709 C C . ALA A 1 94 ? 0.694 2.701 -2.404 1.00 90.00 94 ALA A C 1
ATOM 711 O O . ALA A 1 94 ? -0.250 2.719 -1.619 1.00 90.00 94 ALA A O 1
ATOM 712 N N . ALA A 1 95 ? 0.825 3.594 -3.391 1.00 90.94 95 ALA A N 1
ATOM 713 C CA . ALA A 1 95 ? -0.127 4.683 -3.601 1.00 90.94 95 ALA A CA 1
ATOM 714 C C . ALA A 1 95 ? -1.555 4.159 -3.830 1.00 90.94 95 ALA A C 1
ATOM 716 O O . ALA A 1 95 ? -2.500 4.649 -3.215 1.00 90.94 95 ALA A O 1
ATOM 717 N N . LYS A 1 96 ? -1.718 3.116 -4.656 1.00 91.81 96 LYS A N 1
ATOM 718 C CA . LYS A 1 96 ? -3.031 2.499 -4.910 1.00 91.81 96 LYS A CA 1
ATOM 719 C C . LYS A 1 96 ? -3.601 1.743 -3.722 1.00 91.81 96 LYS A C 1
ATOM 721 O O . LYS A 1 96 ? -4.810 1.766 -3.505 1.00 91.81 96 LYS A O 1
ATOM 726 N N . LEU A 1 97 ? -2.746 1.069 -2.964 1.00 92.69 97 LEU A N 1
ATOM 727 C CA . LEU A 1 97 ? -3.141 0.375 -1.748 1.00 92.69 97 LEU A CA 1
ATOM 728 C C . LEU A 1 97 ? -3.638 1.371 -0.700 1.00 92.69 97 LEU A C 1
ATOM 730 O O . LEU A 1 97 ? -4.672 1.118 -0.090 1.00 92.69 97 LEU A O 1
ATOM 734 N N . ILE A 1 98 ? -2.947 2.502 -0.529 1.00 91.62 98 ILE A N 1
ATOM 735 C CA . ILE A 1 98 ? -3.370 3.588 0.365 1.00 91.62 98 ILE A CA 1
ATOM 736 C C . ILE A 1 98 ? -4.693 4.196 -0.121 1.00 91.62 98 ILE A C 1
ATOM 738 O O . ILE A 1 98 ? -5.611 4.324 0.677 1.00 91.62 98 ILE A O 1
ATOM 742 N N . GLU A 1 99 ? -4.850 4.459 -1.426 1.00 91.44 99 GLU A N 1
ATOM 743 C CA . GLU A 1 99 ? -6.122 4.936 -2.009 1.00 91.44 99 GLU A CA 1
ATOM 744 C C . GLU A 1 99 ? -7.298 3.996 -1.673 1.00 91.44 99 GLU A C 1
ATOM 746 O O . GLU A 1 99 ? -8.374 4.452 -1.291 1.00 91.44 99 GLU A O 1
ATOM 751 N N . GLY A 1 100 ? -7.095 2.676 -1.758 1.00 91.69 100 GLY A N 1
ATOM 752 C CA . GLY A 1 100 ? -8.101 1.692 -1.341 1.00 91.69 100 GLY A CA 1
ATOM 753 C C . GLY A 1 100 ? -8.311 1.629 0.177 1.00 91.69 100 GLY A C 1
ATOM 754 O O . GLY A 1 100 ? -9.433 1.456 0.645 1.00 91.69 100 GLY A O 1
ATOM 755 N N . TYR A 1 101 ? -7.247 1.790 0.964 1.00 92.81 101 TYR A N 1
ATOM 756 C CA . TYR A 1 101 ? -7.317 1.765 2.426 1.00 92.81 101 TYR A CA 1
ATOM 757 C C . TYR A 1 101 ? -8.073 2.969 3.001 1.00 92.81 101 TYR A C 1
ATOM 759 O O . TYR A 1 101 ? -8.857 2.807 3.933 1.00 92.81 101 TYR A O 1
ATOM 767 N N . ASP A 1 102 ? -7.876 4.150 2.419 1.00 92.06 102 ASP A N 1
ATOM 768 C CA . ASP A 1 102 ? -8.508 5.409 2.829 1.00 92.06 102 ASP A CA 1
ATOM 769 C C . ASP A 1 102 ? -9.863 5.644 2.136 1.00 92.06 102 ASP A C 1
ATOM 771 O O . ASP A 1 102 ? -10.395 6.756 2.136 1.00 92.06 102 ASP A O 1
ATOM 775 N N . SER A 1 103 ? -10.441 4.602 1.529 1.00 90.50 103 SER A N 1
ATOM 776 C CA . SER A 1 103 ? -11.754 4.696 0.890 1.00 90.50 103 SER A CA 1
ATOM 777 C C . SER A 1 103 ? -12.830 5.158 1.886 1.00 90.50 103 SER A C 1
ATOM 779 O O . SER A 1 103 ? -12.828 4.735 3.042 1.00 90.50 103 SER A O 1
ATOM 781 N N . PRO A 1 104 ? -13.770 6.025 1.471 1.00 86.19 104 PRO A N 1
ATOM 782 C CA . PRO A 1 104 ? -14.787 6.560 2.368 1.00 86.19 104 PRO A CA 1
ATOM 783 C C . PRO A 1 104 ? -15.792 5.482 2.800 1.00 86.19 104 PRO A C 1
ATOM 785 O O . PRO A 1 104 ? -16.051 4.527 2.070 1.00 86.19 104 PRO A O 1
ATOM 788 N N . GLY A 1 105 ? -16.420 5.679 3.964 1.00 87.69 105 GLY A N 1
ATOM 789 C CA . GLY A 1 105 ? -17.503 4.816 4.462 1.00 87.69 105 GLY A CA 1
ATOM 790 C C . GLY A 1 105 ? -17.148 3.928 5.659 1.00 87.69 105 GLY A C 1
ATOM 791 O O . GLY A 1 105 ? -17.977 3.121 6.069 1.00 87.69 105 GLY A O 1
ATOM 792 N N . PHE A 1 106 ? -15.954 4.083 6.234 1.00 90.69 106 PHE A N 1
ATOM 793 C CA . PHE A 1 106 ? -15.556 3.429 7.484 1.00 90.69 106 PHE A CA 1
ATOM 794 C C . PHE A 1 106 ? -15.705 4.398 8.658 1.00 90.69 106 PHE A C 1
ATOM 796 O O . PHE A 1 106 ? -15.224 5.526 8.572 1.00 90.69 106 PHE A O 1
ATOM 803 N N . ILE A 1 107 ? -16.332 3.952 9.746 1.00 92.62 107 ILE A N 1
ATOM 804 C CA . ILE A 1 107 ? -16.605 4.756 10.950 1.00 92.62 107 ILE A CA 1
ATOM 805 C C . ILE A 1 107 ? -15.780 4.303 12.157 1.00 92.62 107 ILE A C 1
ATOM 807 O O . ILE A 1 107 ? -15.779 4.969 13.184 1.00 92.62 107 ILE A O 1
ATOM 811 N N . GLY A 1 108 ? -15.076 3.174 12.069 1.00 89.69 108 GLY A N 1
ATOM 812 C CA . GLY A 1 108 ? -14.403 2.549 13.203 1.00 89.69 108 GLY A CA 1
ATOM 813 C C . GLY A 1 108 ? -13.415 3.476 13.899 1.00 89.69 108 GLY A C 1
ATOM 814 O O . GLY A 1 108 ? -13.403 3.526 15.122 1.00 89.69 108 GLY A O 1
ATOM 815 N N . ASP A 1 109 ? -12.648 4.268 13.149 1.00 89.62 109 ASP A N 1
ATOM 816 C CA . ASP A 1 109 ? -11.697 5.221 13.740 1.00 89.62 109 ASP A CA 1
ATOM 817 C C . ASP A 1 109 ? -12.380 6.389 14.480 1.00 89.62 109 ASP A C 1
ATOM 819 O O . ASP A 1 109 ? -11.742 7.018 15.314 1.00 89.62 109 ASP A O 1
ATOM 823 N N . GLU A 1 110 ? -13.666 6.663 14.234 1.00 91.00 110 GLU A N 1
ATOM 824 C CA . GLU A 1 110 ? -14.450 7.641 15.008 1.00 91.00 110 GLU A CA 1
ATOM 825 C C . GLU A 1 110 ? -14.978 7.049 16.326 1.00 91.00 110 GLU A C 1
ATOM 827 O O . GLU A 1 110 ? -15.355 7.787 17.236 1.00 91.00 110 GLU A O 1
ATOM 832 N N . LEU A 1 111 ? -15.005 5.717 16.447 1.00 91.06 111 LEU A N 1
ATOM 833 C CA . LEU A 1 111 ? -15.485 5.006 17.636 1.00 91.06 111 LEU A CA 1
ATOM 834 C C . LEU A 1 111 ? -14.386 4.762 18.677 1.00 91.06 111 LEU A C 1
ATOM 836 O O . LEU A 1 111 ? -14.693 4.324 19.787 1.00 91.06 111 LEU A O 1
ATOM 840 N N . VAL A 1 112 ? -13.114 4.978 18.328 1.00 90.12 112 VAL A N 1
ATOM 841 C CA . VAL A 1 112 ? -11.967 4.630 19.178 1.00 90.12 112 VAL A CA 1
ATOM 842 C C . VAL A 1 112 ? -10.891 5.706 19.176 1.00 90.12 112 VAL A C 1
ATOM 844 O O . VAL A 1 112 ? -10.692 6.417 18.198 1.00 90.12 112 VAL A O 1
ATOM 847 N N . GLU A 1 113 ? -10.127 5.770 20.263 1.00 89.50 113 GLU A N 1
ATOM 848 C CA . GLU A 1 113 ? -8.928 6.599 20.353 1.00 89.50 113 GLU A CA 1
ATOM 849 C C . GLU A 1 113 ? -7.674 5.742 20.135 1.00 89.50 113 GLU A C 1
ATOM 851 O O . GLU A 1 113 ? -7.515 4.671 20.726 1.00 89.50 113 GLU A O 1
ATOM 856 N N . THR A 1 114 ? -6.761 6.207 19.278 1.00 87.75 114 THR A N 1
ATOM 857 C CA . THR A 1 114 ? -5.481 5.522 19.056 1.00 87.75 114 THR A CA 1
ATOM 858 C C . THR A 1 114 ? -4.463 5.974 20.096 1.00 87.75 114 THR A C 1
ATOM 860 O O . THR A 1 114 ? -3.922 7.074 20.004 1.00 87.75 114 THR A O 1
ATOM 863 N N . MET A 1 115 ? -4.154 5.097 21.052 1.00 84.81 115 MET A N 1
ATOM 864 C CA . MET A 1 115 ? -3.109 5.324 22.051 1.00 84.81 115 MET A CA 1
ATOM 865 C C . MET A 1 115 ? -1.834 4.550 21.677 1.00 84.81 115 MET A C 1
ATOM 867 O O . MET A 1 115 ? -1.900 3.337 21.457 1.00 84.81 115 MET A O 1
ATOM 871 N N . PRO A 1 116 ? -0.661 5.201 21.592 1.00 82.88 116 PRO A N 1
ATOM 872 C CA . PRO A 1 116 ? 0.590 4.500 21.330 1.00 82.88 116 PRO A CA 1
ATOM 873 C C . PRO A 1 116 ? 0.988 3.642 22.540 1.00 82.88 116 PRO A C 1
ATOM 875 O O . PRO A 1 116 ? 1.053 4.137 23.662 1.00 82.88 116 PRO A O 1
ATOM 878 N N . SER A 1 117 ? 1.312 2.370 22.304 1.00 81.31 117 SER A N 1
ATOM 879 C CA . SER A 1 117 ? 1.821 1.445 23.323 1.00 81.31 117 SER A CA 1
ATOM 880 C C . SER A 1 117 ? 3.101 0.756 22.845 1.00 81.31 117 SER A C 1
ATOM 882 O O . SER A 1 117 ? 3.273 0.468 21.658 1.00 81.31 117 SER A O 1
ATOM 884 N N . SER A 1 118 ? 4.013 0.495 23.782 1.00 79.31 118 SER A N 1
ATOM 885 C CA . SER A 1 118 ? 5.237 -0.286 23.570 1.00 79.31 118 SER A CA 1
ATOM 886 C C . SER A 1 118 ? 5.116 -1.737 24.055 1.00 79.31 118 SER A C 1
ATOM 888 O O . SER A 1 118 ? 6.028 -2.540 23.835 1.00 79.31 118 SER A O 1
ATOM 890 N N . LEU A 1 119 ? 4.004 -2.097 24.704 1.00 77.69 119 LEU A N 1
ATOM 891 C CA . LEU A 1 119 ? 3.769 -3.419 25.277 1.00 77.69 119 LEU A CA 1
ATOM 892 C C . LEU A 1 119 ? 3.011 -4.307 24.279 1.00 77.69 119 LEU A C 1
ATOM 894 O O . LEU A 1 119 ? 2.080 -3.882 23.606 1.00 77.69 119 LEU A O 1
ATOM 898 N N . ARG A 1 120 ? 3.403 -5.585 24.172 1.00 66.00 120 ARG A N 1
ATOM 899 C CA . ARG A 1 120 ? 2.769 -6.547 23.238 1.00 66.00 120 ARG A CA 1
ATOM 900 C C . ARG A 1 120 ? 1.368 -6.996 23.662 1.00 66.00 120 ARG A C 1
ATOM 902 O O . ARG A 1 120 ? 0.622 -7.545 22.849 1.00 66.00 120 ARG A O 1
ATOM 909 N N . GLY A 1 121 ? 1.050 -6.814 24.935 1.00 65.94 121 GLY A N 1
ATOM 910 C CA . GLY A 1 121 ? -0.265 -7.060 25.490 1.00 65.94 121 GLY A CA 1
ATOM 911 C C . GLY A 1 121 ? -0.417 -6.277 26.777 1.00 65.94 121 GLY A C 1
ATOM 912 O O . GLY A 1 121 ? 0.465 -6.312 27.638 1.00 65.94 121 GLY A O 1
ATOM 913 N N . GLU A 1 122 ? -1.526 -5.562 26.882 1.00 66.94 122 GLU A N 1
ATOM 914 C CA . GLU A 1 122 ? -1.872 -4.771 28.051 1.00 66.94 122 GLU A CA 1
ATOM 915 C C . GLU A 1 122 ? -3.189 -5.281 28.617 1.00 66.94 122 GLU A C 1
ATOM 917 O O . GLU A 1 122 ? -4.123 -5.623 27.889 1.00 66.94 122 GLU A O 1
ATOM 922 N N . ARG A 1 123 ? -3.256 -5.353 29.944 1.00 67.06 123 ARG A N 1
ATOM 923 C CA . ARG A 1 123 ? -4.520 -5.514 30.651 1.00 67.06 123 ARG A CA 1
ATOM 924 C C . ARG A 1 123 ? -4.974 -4.134 31.074 1.00 67.06 123 ARG A C 1
ATOM 926 O O . ARG A 1 123 ? -4.388 -3.546 31.979 1.00 67.06 123 ARG A O 1
ATOM 933 N N . LEU A 1 124 ? -6.016 -3.648 30.420 1.00 69.44 124 LEU A N 1
ATOM 934 C CA . LEU A 1 124 ? -6.689 -2.424 30.810 1.00 69.44 124 LEU A CA 1
ATOM 935 C C . LEU A 1 124 ? -7.780 -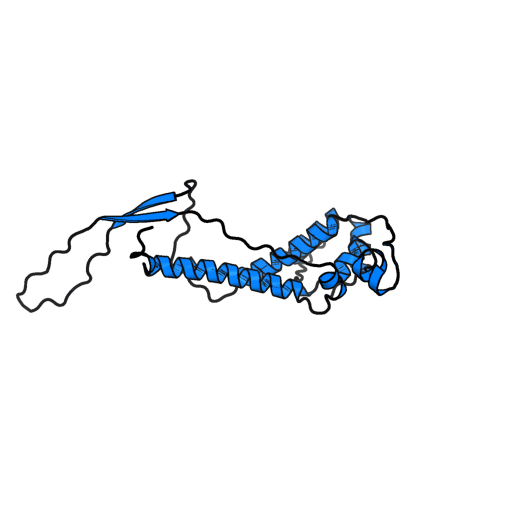2.805 31.812 1.00 69.44 124 LEU A C 1
ATOM 937 O O . LEU A 1 124 ? -8.658 -3.624 31.523 1.00 69.44 124 LEU A O 1
ATOM 941 N N . ALA A 1 125 ? -7.673 -2.261 33.022 1.00 63.03 125 ALA A N 1
ATOM 942 C CA . ALA A 1 125 ? -8.728 -2.366 34.016 1.00 63.03 125 ALA A CA 1
ATOM 943 C C . ALA A 1 125 ? -9.862 -1.422 33.603 1.00 63.03 125 ALA A C 1
ATOM 945 O O . ALA A 1 125 ? -9.671 -0.209 33.542 1.00 63.03 125 ALA A O 1
ATOM 946 N N . GLY A 1 126 ? -11.015 -1.992 33.275 1.00 63.25 126 GLY A N 1
ATOM 947 C CA . GLY A 1 126 ? -12.246 -1.261 33.026 1.00 63.25 126 GLY A CA 1
ATOM 948 C C . GLY A 1 126 ? -13.259 -1.500 34.142 1.00 63.25 126 GLY A C 1
ATOM 949 O O . GLY A 1 126 ? -13.163 -2.449 34.922 1.00 63.25 126 GLY A O 1
ATOM 950 N N . PHE A 1 127 ? -14.274 -0.649 34.177 1.00 58.38 127 PHE A N 1
ATOM 951 C CA . PHE A 1 127 ? -15.466 -0.856 34.990 1.00 58.38 127 PHE A CA 1
ATOM 952 C C . PHE A 1 127 ? -16.586 -1.361 34.080 1.00 58.38 127 PHE A C 1
ATOM 954 O O . PHE A 1 127 ? -16.692 -0.931 32.928 1.00 58.38 127 PHE A O 1
ATOM 961 N N . THR A 1 128 ? -17.424 -2.280 34.561 1.00 60.47 128 THR A N 1
ATOM 962 C CA . THR A 1 128 ? -18.6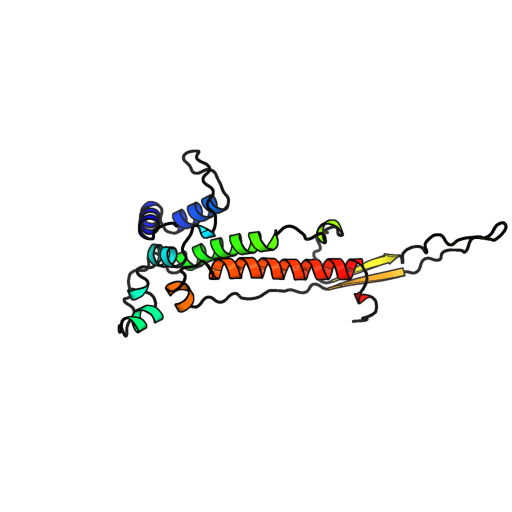72 -2.588 33.844 1.00 60.47 128 THR A CA 1
ATOM 963 C C . THR A 1 128 ? -19.543 -1.335 33.779 1.00 60.47 128 THR A C 1
ATOM 965 O O . THR A 1 128 ? -19.603 -0.566 34.739 1.00 60.47 128 THR A O 1
ATOM 968 N N . ALA A 1 129 ? -20.196 -1.111 32.634 1.00 56.28 129 ALA A N 1
ATOM 969 C CA . ALA A 1 129 ? -21.101 0.019 32.468 1.00 56.28 129 ALA A CA 1
ATOM 970 C C . ALA A 1 129 ? -22.185 -0.007 33.561 1.00 56.28 129 ALA A C 1
ATOM 972 O O . ALA A 1 129 ? -22.766 -1.059 33.837 1.00 56.28 129 ALA A O 1
ATOM 973 N N . LEU A 1 130 ? -22.444 1.152 34.175 1.00 59.91 130 LEU A N 1
ATOM 974 C CA . LEU A 1 130 ? -23.543 1.338 35.124 1.00 59.91 130 LEU A CA 1
ATOM 975 C C . LEU A 1 130 ? -24.852 0.881 34.472 1.00 59.91 130 LEU A C 1
ATOM 977 O O . LEU A 1 130 ? -25.115 1.208 33.311 1.00 59.91 130 LEU A O 1
ATOM 981 N N . GLN A 1 131 ? -25.670 0.123 35.208 1.00 62.34 131 GLN A N 1
ATOM 982 C CA . GLN A 1 131 ? -26.998 -0.234 34.715 1.00 62.34 131 GLN A CA 1
ATOM 983 C C . GLN A 1 131 ? -27.772 1.056 34.416 1.00 62.34 131 GLN A C 1
ATOM 985 O O . GLN A 1 131 ? -27.778 1.989 35.219 1.00 62.34 131 GLN A O 1
ATOM 990 N N . GLY A 1 132 ? -28.385 1.122 33.232 1.00 64.69 132 GLY A N 1
ATOM 991 C CA . GLY A 1 132 ? -29.183 2.276 32.832 1.00 64.69 132 GLY A CA 1
ATOM 992 C C . GLY A 1 132 ? -30.371 2.505 33.777 1.00 64.69 132 GLY A C 1
ATOM 993 O O . GLY A 1 132 ? -30.795 1.577 34.473 1.00 64.69 132 GLY A O 1
ATOM 994 N N . PRO A 1 133 ? -30.933 3.725 33.804 1.00 69.94 133 PRO A N 1
ATOM 995 C CA . PRO A 1 133 ? -32.058 4.048 34.670 1.00 69.94 133 PRO A CA 1
ATOM 996 C C . PRO A 1 133 ? -33.248 3.131 34.369 1.00 69.94 133 PRO A C 1
ATOM 998 O O . PRO A 1 133 ? -33.731 3.062 33.237 1.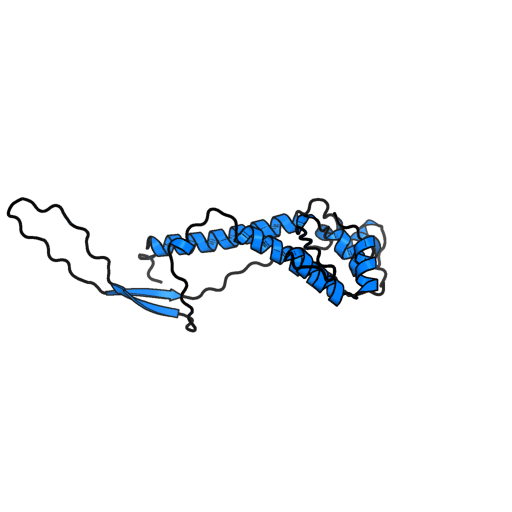00 69.94 133 PRO A O 1
ATOM 1001 N N . LYS A 1 134 ? -33.719 2.419 35.394 1.00 74.38 134 LYS A N 1
ATOM 1002 C CA . LYS A 1 134 ? -34.920 1.582 35.321 1.00 74.38 134 LYS A CA 1
ATOM 1003 C C . LYS A 1 134 ? -36.153 2.401 35.715 1.00 74.38 134 LYS A C 1
ATOM 1005 O O . LYS A 1 134 ? -36.035 3.306 36.542 1.00 74.38 134 LYS A O 1
ATOM 1010 N N . PRO A 1 135 ? -37.337 2.105 35.153 1.00 72.25 135 PRO A N 1
ATOM 1011 C CA . PRO A 1 135 ? -38.571 2.742 35.590 1.00 72.25 135 PRO A CA 1
ATOM 1012 C C . PRO A 1 135 ? -38.854 2.369 37.051 1.00 72.25 135 PRO A C 1
ATOM 1014 O O . PRO A 1 135 ? -39.005 1.194 37.383 1.00 72.25 135 PRO A O 1
ATOM 1017 N N . VAL A 1 136 ? -38.922 3.381 37.915 1.00 78.94 136 VAL A N 1
ATOM 1018 C CA . VAL A 1 136 ? -39.269 3.246 39.335 1.00 78.94 136 VAL A CA 1
ATOM 1019 C C . VAL A 1 136 ? -40.709 3.728 39.511 1.00 78.94 136 VAL A C 1
ATOM 1021 O O . VAL A 1 136 ? -41.065 4.804 39.033 1.00 78.94 136 VAL A O 1
ATOM 1024 N N . GLY A 1 137 ? -41.556 2.915 40.147 1.00 77.81 137 GLY A N 1
ATOM 1025 C CA . GLY A 1 137 ? -42.936 3.302 40.459 1.00 77.81 137 GLY A CA 1
ATOM 1026 C C . GLY A 1 137 ? -42.994 4.417 41.508 1.00 77.81 137 GLY A C 1
ATOM 1027 O O . GLY A 1 137 ? -42.067 4.578 42.302 1.00 77.81 137 GLY A O 1
ATOM 1028 N N . GLU A 1 138 ? -44.087 5.184 41.543 1.00 62.72 138 GLU A N 1
ATOM 1029 C CA . GLU A 1 138 ? -44.288 6.197 42.586 1.00 62.72 138 GLU A CA 1
ATOM 1030 C C . GLU A 1 138 ? -44.193 5.554 43.983 1.00 62.72 138 GLU A C 1
ATOM 1032 O O . GLU A 1 138 ? -44.821 4.529 44.242 1.00 62.72 138 GLU A O 1
ATOM 1037 N N . LEU A 1 139 ? -43.388 6.158 44.869 1.00 73.06 139 LEU A N 1
ATOM 1038 C CA . LEU A 1 139 ? -43.049 5.682 46.225 1.00 73.06 139 LEU A CA 1
ATOM 1039 C C . LEU A 1 139 ? -42.141 4.437 46.315 1.00 73.06 139 LEU A C 1
ATOM 1041 O O . LEU A 1 139 ? -41.886 3.968 47.426 1.00 73.06 139 LEU A O 1
ATOM 1045 N N . ALA A 1 140 ? -41.610 3.913 45.207 1.00 75.50 140 ALA A N 1
ATOM 1046 C CA . ALA A 1 140 ? -40.630 2.826 45.252 1.00 75.50 140 ALA A CA 1
ATOM 1047 C C . ALA A 1 140 ? -39.194 3.344 45.482 1.00 75.50 140 ALA A C 1
ATOM 1049 O O . ALA A 1 140 ? -38.837 4.450 45.072 1.00 75.50 140 ALA A O 1
ATOM 1050 N N . GLN A 1 141 ? -38.364 2.537 46.154 1.00 72.44 141 GLN A N 1
ATOM 1051 C CA . GLN A 1 141 ? -36.936 2.822 46.321 1.00 72.44 141 GLN A CA 1
ATOM 1052 C C . GLN A 1 141 ? -36.179 2.601 45.007 1.00 72.44 141 GLN A C 1
ATOM 1054 O O . GLN A 1 141 ? -36.486 1.682 44.247 1.00 72.44 141 GLN A O 1
ATOM 1059 N N . TYR A 1 142 ? -35.173 3.440 44.765 1.00 78.00 142 TYR A N 1
ATOM 1060 C CA . TYR A 1 142 ? -34.221 3.240 43.677 1.00 78.00 142 TYR A CA 1
ATOM 1061 C C . TYR A 1 142 ? -33.393 1.975 43.927 1.00 78.00 142 TYR A C 1
ATOM 1063 O O . TYR A 1 142 ? -33.042 1.670 45.064 1.00 78.00 142 TYR A O 1
ATOM 1071 N N . GLU A 1 143 ? -33.089 1.244 42.858 1.00 75.06 143 GLU A N 1
ATOM 1072 C CA . GLU A 1 143 ? -32.214 0.077 42.923 1.00 75.06 143 GLU A CA 1
ATOM 1073 C C . GLU A 1 143 ? -30.745 0.530 42.969 1.00 75.06 143 GLU A C 1
ATOM 1075 O O . GLU A 1 143 ? -30.323 1.367 42.164 1.00 75.06 143 GLU A O 1
ATOM 1080 N N . ASP A 1 144 ? -29.963 -0.019 43.902 1.00 67.81 144 ASP A N 1
ATOM 1081 C CA . ASP A 1 144 ? -28.539 0.294 44.024 1.00 67.81 144 ASP A CA 1
ATOM 1082 C C . ASP A 1 144 ? -27.744 -0.326 42.868 1.00 67.81 144 ASP A C 1
ATOM 1084 O O . ASP A 1 144 ? -27.821 -1.523 42.582 1.00 67.81 144 ASP A O 1
ATOM 1088 N N . SER A 1 145 ? -26.925 0.492 42.211 1.00 64.81 145 SER A N 1
ATOM 1089 C CA . SER A 1 145 ? -26.015 0.036 41.159 1.00 64.81 145 SER A CA 1
ATOM 1090 C C . SER A 1 145 ? -24.660 -0.334 41.765 1.00 64.81 145 SER A C 1
ATOM 1092 O O . SER A 1 145 ? -24.012 0.501 42.389 1.00 64.81 145 SER A O 1
ATOM 1094 N N . THR A 1 146 ? -24.215 -1.580 41.578 1.00 66.12 146 THR A N 1
ATOM 1095 C CA . THR A 1 146 ? -22.895 -2.052 42.043 1.00 66.12 146 THR A CA 1
ATOM 1096 C C . THR A 1 146 ? -21.872 -2.020 40.906 1.00 66.12 146 THR A C 1
ATOM 1098 O O . THR A 1 146 ? -22.202 -2.347 39.767 1.00 66.12 146 THR A O 1
ATOM 1101 N N . PHE A 1 147 ? -20.620 -1.667 41.214 1.00 62.22 147 PHE A N 1
ATOM 1102 C CA . PHE A 1 147 ? -19.492 -1.754 40.282 1.00 62.22 147 PHE A CA 1
ATOM 1103 C C . PHE A 1 147 ? -18.894 -3.165 40.296 1.00 62.22 147 PHE A C 1
ATOM 1105 O O . PHE A 1 147 ? -18.658 -3.728 41.362 1.00 62.22 147 PHE A O 1
ATOM 1112 N N . THR A 1 148 ? -18.628 -3.742 39.125 1.00 68.06 148 THR A N 1
ATOM 1113 C CA . THR A 1 148 ? -17.817 -4.963 38.998 1.00 68.06 148 THR A CA 1
ATOM 1114 C C . THR A 1 148 ? -16.636 -4.687 38.073 1.00 68.06 148 THR A C 1
ATOM 1116 O O . THR A 1 148 ? -16.803 -4.123 36.986 1.00 68.06 148 THR A O 1
ATOM 1119 N N . ASP A 1 149 ? -15.438 -5.079 38.497 1.00 64.75 149 ASP A N 1
ATOM 1120 C CA . ASP A 1 149 ? -14.227 -4.910 37.697 1.00 64.75 149 ASP A CA 1
ATOM 1121 C C . ASP A 1 149 ? -14.277 -5.823 36.467 1.00 64.75 149 ASP A C 1
ATOM 1123 O O . ASP A 1 149 ? -14.474 -7.038 36.579 1.00 64.75 149 ASP A O 1
ATOM 1127 N N . LYS A 1 150 ? -14.081 -5.244 35.280 1.00 67.56 150 LYS A N 1
ATOM 1128 C CA . LYS A 1 150 ? -13.931 -5.988 34.026 1.00 67.56 150 LYS A CA 1
ATOM 1129 C C . LYS A 1 150 ? -12.547 -5.714 33.465 1.00 67.56 150 LYS A C 1
ATOM 1131 O O . LYS A 1 150 ? -12.197 -4.582 33.152 1.00 67.56 150 LYS A O 1
ATOM 1136 N N . PHE A 1 151 ? -11.764 -6.767 33.283 1.00 65.88 151 PHE A N 1
ATOM 1137 C CA . PHE A 1 151 ? -10.466 -6.656 32.630 1.00 65.88 151 PHE A CA 1
ATOM 1138 C C . PHE A 1 151 ? -10.620 -6.915 31.137 1.00 65.88 151 PHE A C 1
ATOM 1140 O O . PHE A 1 151 ? -11.161 -7.947 30.742 1.00 65.88 151 PHE A O 1
ATOM 1147 N N . VAL A 1 152 ? -10.103 -6.006 30.314 1.00 66.69 152 VAL A N 1
ATOM 1148 C CA . VAL A 1 152 ? -9.982 -6.212 28.868 1.00 66.69 152 VAL A CA 1
ATOM 1149 C C . VAL A 1 152 ? -8.503 -6.396 28.546 1.00 66.69 152 VAL A C 1
ATOM 1151 O O . VAL A 1 152 ? -7.671 -5.548 28.869 1.00 66.69 152 VAL A O 1
ATOM 1154 N N . GLY A 1 153 ? -8.161 -7.546 27.966 1.00 67.94 153 GLY A N 1
ATOM 1155 C CA . GLY A 1 153 ? -6.808 -7.840 27.502 1.00 67.94 153 GLY A CA 1
ATOM 1156 C C . GLY A 1 153 ? -6.660 -7.500 26.025 1.00 67.94 153 GLY A C 1
ATOM 1157 O O . GLY A 1 153 ? -7.460 -7.948 25.207 1.00 67.94 153 GLY A O 1
ATOM 1158 N N . THR A 1 154 ? -5.624 -6.750 25.666 1.00 70.88 154 THR A N 1
ATOM 1159 C CA . THR A 1 154 ? -5.235 -6.543 24.268 1.00 70.88 154 THR A CA 1
ATOM 1160 C C . THR A 1 154 ? -4.134 -7.535 23.885 1.00 70.88 154 THR A C 1
ATOM 1162 O O . THR A 1 154 ? -3.211 -7.795 24.658 1.00 70.88 154 THR A O 1
ATOM 1165 N N . ARG A 1 155 ? -4.217 -8.121 22.683 1.00 70.44 155 ARG A N 1
ATOM 1166 C CA . ARG A 1 155 ? -3.166 -8.981 22.114 1.00 70.44 155 ARG A CA 1
ATOM 1167 C C . ARG A 1 155 ? -2.774 -8.469 20.736 1.00 70.44 155 ARG A C 1
ATOM 1169 O O . ARG A 1 155 ? -3.600 -8.441 19.823 1.00 70.44 155 ARG A O 1
ATOM 1176 N N . GLU A 1 156 ? -1.508 -8.100 20.572 1.00 75.19 156 GLU A N 1
ATOM 1177 C CA . GLU A 1 156 ? -0.980 -7.695 19.269 1.00 75.19 156 GLU A CA 1
ATOM 1178 C C . GLU A 1 156 ? -0.948 -8.900 18.313 1.00 75.19 156 GLU A C 1
ATOM 1180 O O . GLU A 1 156 ? -0.471 -9.985 18.659 1.00 75.19 156 GLU A O 1
ATOM 1185 N N . THR A 1 157 ? -1.504 -8.727 17.110 1.00 80.88 157 THR A N 1
ATOM 1186 C CA . THR A 1 157 ? -1.439 -9.731 16.041 1.00 80.88 157 THR A CA 1
ATOM 1187 C C . THR A 1 157 ? -1.060 -9.072 14.721 1.00 80.88 157 THR A C 1
ATOM 1189 O O . THR A 1 157 ? -1.846 -8.330 14.127 1.00 80.88 157 THR A O 1
ATOM 1192 N N . LYS A 1 158 ? 0.133 -9.406 14.221 1.00 83.50 158 LYS A N 1
ATOM 1193 C CA . LYS A 1 158 ? 0.592 -8.985 12.895 1.00 83.50 158 LYS A CA 1
ATOM 1194 C C . LYS A 1 158 ? -0.245 -9.643 11.812 1.00 83.50 158 LYS A C 1
ATOM 1196 O O . LYS A 1 158 ? -0.381 -10.867 11.787 1.00 83.50 158 LYS A O 1
ATOM 1201 N N . ARG A 1 159 ? -0.775 -8.840 10.890 1.00 81.75 159 ARG A N 1
ATOM 1202 C CA . ARG A 1 159 ? -1.533 -9.331 9.735 1.00 81.75 159 ARG A CA 1
ATOM 1203 C C . ARG A 1 159 ? -1.026 -8.676 8.464 1.00 81.75 159 ARG A C 1
ATOM 1205 O O . ARG A 1 159 ? -0.793 -7.474 8.434 1.00 81.75 159 ARG A O 1
ATOM 1212 N N . GLY A 1 160 ? -0.862 -9.482 7.428 1.00 85.62 160 GLY A N 1
ATOM 1213 C CA . GLY A 1 160 ? -0.388 -9.037 6.129 1.00 85.62 160 GLY A CA 1
ATOM 1214 C C . GLY A 1 160 ? -0.642 -10.104 5.077 1.00 85.62 160 GLY A C 1
ATOM 1215 O O . GLY A 1 160 ? -0.899 -11.266 5.401 1.00 85.62 160 GLY A O 1
ATOM 1216 N N . ARG A 1 161 ? -0.590 -9.695 3.814 1.00 86.19 161 ARG A N 1
ATOM 1217 C CA . ARG A 1 161 ? -0.741 -10.580 2.662 1.00 86.19 161 ARG A CA 1
ATOM 1218 C C . ARG A 1 161 ? 0.264 -10.163 1.598 1.00 86.19 161 ARG A C 1
ATOM 1220 O O . ARG A 1 161 ? 0.537 -8.976 1.452 1.00 86.19 161 ARG A O 1
ATOM 1227 N N . LEU A 1 162 ? 0.820 -11.139 0.890 1.00 86.12 162 LEU A N 1
ATOM 1228 C CA . LEU A 1 162 ? 1.749 -10.890 -0.208 1.00 86.12 162 LEU A CA 1
ATOM 1229 C C . LEU A 1 162 ? 0.971 -10.772 -1.518 1.00 86.12 162 LEU A C 1
ATOM 1231 O O . LEU A 1 162 ? 0.105 -11.602 -1.798 1.00 86.12 162 LEU A O 1
ATOM 1235 N N . LEU A 1 163 ? 1.298 -9.747 -2.304 1.00 82.94 163 LEU A N 1
ATOM 1236 C CA . LEU A 1 163 ? 0.840 -9.593 -3.679 1.00 82.94 163 LEU A CA 1
ATOM 1237 C C . LEU A 1 163 ? 1.985 -10.003 -4.608 1.00 82.94 163 LEU A C 1
ATOM 1239 O O . LEU A 1 163 ? 2.979 -9.290 -4.725 1.00 82.94 163 LEU A O 1
ATOM 1243 N N . SER A 1 164 ? 1.859 -11.171 -5.230 1.00 85.50 164 SER A N 1
ATOM 1244 C CA . SER A 1 164 ? 2.839 -11.681 -6.191 1.00 85.50 164 SER A CA 1
ATOM 1245 C C . SER A 1 164 ? 2.434 -11.288 -7.609 1.00 85.50 164 SER A C 1
ATOM 1247 O O . SER A 1 164 ? 1.281 -11.476 -7.992 1.00 85.50 164 SER A O 1
ATOM 1249 N N . ILE A 1 165 ? 3.380 -10.760 -8.386 1.00 84.69 165 ILE A N 1
ATOM 1250 C CA . ILE A 1 165 ? 3.181 -10.346 -9.781 1.00 84.69 165 ILE A CA 1
ATOM 1251 C C . ILE A 1 165 ? 4.053 -11.245 -10.659 1.00 84.69 165 ILE A C 1
ATOM 1253 O O . ILE A 1 165 ? 5.251 -11.363 -10.408 1.00 84.69 165 ILE A O 1
ATOM 1257 N N . SER A 1 166 ? 3.452 -11.902 -11.654 1.00 87.19 166 SER A N 1
ATOM 1258 C CA . SER A 1 166 ? 4.175 -12.732 -12.624 1.00 87.19 166 SER A CA 1
ATOM 1259 C C . SER A 1 166 ? 4.688 -11.903 -13.803 1.00 87.19 166 SER A C 1
ATOM 1261 O O . SER A 1 166 ? 4.151 -10.837 -14.106 1.00 87.19 166 SER A O 1
ATOM 1263 N N . GLU A 1 167 ? 5.696 -12.418 -14.512 1.00 83.44 167 GLU A N 1
ATOM 1264 C CA . GLU A 1 167 ? 6.176 -11.809 -15.762 1.00 83.44 167 GLU A CA 1
ATOM 1265 C C . GLU A 1 167 ? 5.053 -11.699 -16.802 1.00 83.44 167 GLU A C 1
ATOM 1267 O O . GLU A 1 167 ? 4.903 -10.668 -17.450 1.00 83.44 167 GLU A O 1
ATOM 1272 N N . GLU A 1 168 ? 4.202 -12.723 -16.903 1.00 84.38 168 GLU A N 1
ATOM 1273 C CA . GLU A 1 168 ? 3.036 -12.736 -17.796 1.00 84.38 168 GLU A CA 1
ATOM 1274 C C . GLU A 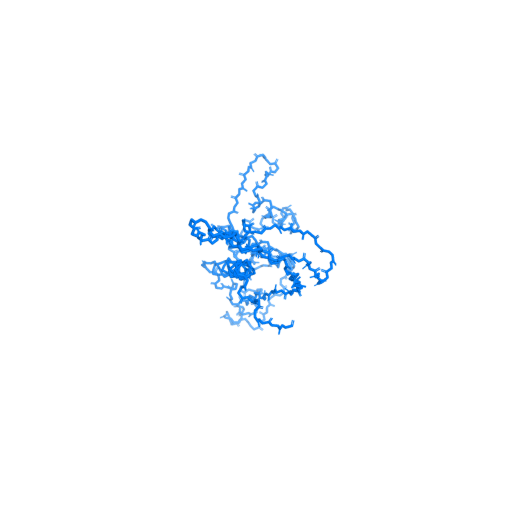1 168 ? 2.089 -11.567 -17.508 1.00 84.38 168 GLU A C 1
ATOM 1276 O O . GLU A 1 168 ? 1.611 -10.902 -18.428 1.00 84.38 168 GLU A O 1
ATOM 1281 N N . ALA A 1 169 ? 1.854 -11.287 -16.221 1.00 85.06 169 ALA A N 1
ATOM 1282 C CA . ALA A 1 169 ? 1.003 -10.187 -15.797 1.00 85.06 169 ALA A CA 1
ATOM 1283 C C . ALA A 1 169 ? 1.597 -8.834 -16.206 1.00 85.06 169 ALA A C 1
ATOM 1285 O O . ALA A 1 169 ? 0.841 -7.953 -16.590 1.00 85.06 169 ALA A O 1
ATOM 1286 N N . VAL A 1 170 ? 2.926 -8.677 -16.186 1.00 84.88 170 VAL A N 1
ATOM 1287 C CA . VAL A 1 170 ? 3.607 -7.463 -16.673 1.00 84.88 170 VAL A CA 1
ATOM 1288 C C . VAL A 1 170 ? 3.495 -7.334 -18.196 1.00 84.88 170 VAL A C 1
ATOM 1290 O O . VAL A 1 170 ? 3.208 -6.248 -18.699 1.00 84.88 170 VAL A O 1
ATOM 1293 N N . VAL A 1 171 ? 3.675 -8.431 -18.938 1.00 83.88 171 VAL A N 1
ATOM 1294 C CA . VAL A 1 171 ? 3.621 -8.444 -20.414 1.00 83.88 171 VAL A CA 1
ATOM 1295 C C . VAL A 1 171 ? 2.230 -8.085 -20.937 1.00 83.88 171 VAL A C 1
ATOM 1297 O O . VAL A 1 171 ? 2.105 -7.322 -21.904 1.00 83.88 171 VAL A O 1
ATOM 1300 N N . PHE A 1 172 ? 1.190 -8.619 -20.297 1.00 84.00 172 PHE A N 1
ATOM 1301 C CA . PHE A 1 172 ? -0.204 -8.448 -20.706 1.00 84.00 172 PHE A CA 1
ATOM 1302 C C . PHE A 1 172 ? -0.959 -7.364 -19.917 1.00 84.00 172 PHE A C 1
ATOM 1304 O O . PHE A 1 172 ? -2.183 -7.263 -20.045 1.00 84.00 172 PHE A O 1
ATOM 1311 N N . ASP A 1 173 ? -0.271 -6.516 -19.141 1.00 81.56 173 ASP A N 1
ATOM 1312 C CA . ASP A 1 173 ? -0.909 -5.408 -18.417 1.00 81.56 173 ASP A CA 1
ATOM 1313 C C . ASP A 1 173 ? -1.343 -4.284 -19.371 1.00 81.56 173 ASP A C 1
ATOM 1315 O O . ASP A 1 173 ? -0.626 -3.317 -19.629 1.00 81.56 173 ASP A O 1
ATOM 1319 N N . GLN A 1 174 ? -2.548 -4.426 -19.919 1.00 68.62 174 GLN A N 1
ATOM 1320 C CA . GLN A 1 174 ? -3.185 -3.418 -20.775 1.00 68.62 174 GLN A CA 1
ATOM 1321 C C . GLN A 1 174 ? -4.235 -2.587 -20.031 1.00 68.62 174 GLN A C 1
ATOM 1323 O O . GLN A 1 174 ? -4.588 -1.495 -20.467 1.00 68.62 174 GLN A O 1
ATOM 1328 N N . THR A 1 175 ? -4.767 -3.117 -18.929 1.00 67.31 175 THR A N 1
ATOM 1329 C CA . THR A 1 175 ? -5.970 -2.591 -18.261 1.00 67.31 175 THR A CA 1
ATOM 1330 C C . THR A 1 175 ? -5.709 -2.077 -16.847 1.00 67.31 175 THR A C 1
ATOM 1332 O O . THR A 1 175 ? -6.645 -1.620 -16.196 1.00 67.31 175 THR A O 1
ATOM 1335 N N . GLY A 1 176 ? -4.465 -2.137 -16.354 1.00 80.31 176 GLY A N 1
ATOM 1336 C CA . GLY A 1 176 ? -4.131 -1.709 -14.995 1.00 80.31 176 GLY A CA 1
ATOM 1337 C C . GLY A 1 176 ? -4.725 -2.628 -13.926 1.00 80.31 176 GLY A C 1
ATOM 1338 O O . GLY A 1 176 ? -4.941 -2.209 -12.788 1.00 80.31 176 GLY A O 1
ATOM 1339 N N . GLN A 1 177 ? -5.008 -3.891 -14.267 1.00 84.19 177 GLN A N 1
ATOM 1340 C CA . GLN A 1 177 ? -5.607 -4.851 -13.332 1.00 84.19 177 GLN A CA 1
ATOM 1341 C C . GLN A 1 177 ? -4.738 -5.069 -12.096 1.00 84.19 177 GLN A C 1
ATOM 1343 O O . GLN A 1 177 ? -5.267 -5.249 -11.002 1.00 84.19 177 GLN A O 1
ATOM 1348 N N . ILE A 1 178 ? -3.417 -4.992 -12.250 1.00 87.75 178 ILE A N 1
ATOM 1349 C CA . ILE A 1 178 ? -2.474 -5.081 -11.134 1.00 87.75 178 ILE A CA 1
ATOM 1350 C C . ILE A 1 178 ? -2.725 -3.950 -10.120 1.00 87.75 178 ILE A C 1
ATOM 1352 O O . ILE A 1 178 ? -2.792 -4.199 -8.916 1.00 87.75 178 ILE A O 1
ATOM 1356 N N . LEU A 1 179 ? -2.933 -2.719 -10.596 1.00 88.88 179 LEU A N 1
ATOM 1357 C CA . LEU A 1 179 ? -3.222 -1.561 -9.745 1.00 88.88 179 LEU A CA 1
ATOM 1358 C C . LEU A 1 179 ? -4.604 -1.669 -9.085 1.00 88.88 179 LEU A C 1
ATOM 1360 O O . LEU A 1 179 ? -4.752 -1.353 -7.903 1.00 88.88 179 LEU A O 1
ATOM 1364 N N . LEU A 1 180 ? -5.601 -2.181 -9.811 1.00 88.50 180 LEU A N 1
ATOM 1365 C CA . LEU A 1 180 ? -6.932 -2.446 -9.259 1.00 88.50 180 LEU A CA 1
ATOM 1366 C C . LEU A 1 180 ? -6.886 -3.495 -8.138 1.00 88.50 180 LEU A C 1
ATOM 1368 O O . LEU A 1 180 ? -7.547 -3.339 -7.112 1.00 88.50 180 LEU A O 1
ATOM 1372 N N . LEU A 1 181 ? -6.097 -4.558 -8.309 1.00 88.62 181 LEU A N 1
ATOM 1373 C CA . LEU A 1 181 ? -5.900 -5.576 -7.276 1.00 88.62 181 LEU A CA 1
ATOM 1374 C C . LEU A 1 181 ? -5.213 -5.002 -6.033 1.00 88.62 181 LEU A C 1
ATOM 1376 O O . LEU A 1 181 ? -5.604 -5.352 -4.919 1.00 88.62 181 LEU A O 1
ATOM 1380 N N . ALA A 1 182 ? -4.239 -4.104 -6.204 1.00 90.94 182 ALA A N 1
ATOM 1381 C CA . ALA A 1 182 ? -3.587 -3.421 -5.087 1.00 90.94 182 ALA A CA 1
ATOM 1382 C C . ALA A 1 182 ? -4.575 -2.555 -4.288 1.00 90.94 182 ALA A C 1
ATOM 1384 O O . ALA A 1 182 ? -4.598 -2.626 -3.060 1.00 90.94 182 ALA A O 1
ATOM 1385 N N . SER A 1 183 ? -5.438 -1.808 -4.980 1.00 92.31 183 SER A N 1
ATOM 1386 C CA . SER A 1 183 ? -6.500 -1.015 -4.351 1.00 92.31 183 SER A CA 1
ATOM 1387 C C . SER A 1 183 ? -7.492 -1.894 -3.578 1.00 92.31 183 SER A C 1
ATOM 1389 O O . SER A 1 183 ? -7.705 -1.672 -2.386 1.00 92.31 183 SER A O 1
ATOM 1391 N N . ARG A 1 184 ? -7.986 -2.985 -4.183 1.00 92.38 184 ARG A N 1
ATOM 1392 C CA . ARG A 1 184 ? -8.859 -3.959 -3.496 1.00 92.38 184 ARG A CA 1
ATOM 1393 C C . ARG A 1 184 ? -8.203 -4.589 -2.270 1.00 92.38 184 ARG A C 1
ATOM 1395 O O . ARG A 1 184 ? -8.871 -4.855 -1.275 1.00 92.38 184 ARG A O 1
ATOM 1402 N N . LEU A 1 185 ? -6.899 -4.861 -2.326 1.00 93.19 185 LEU A N 1
ATOM 1403 C CA . LEU A 1 185 ? -6.171 -5.380 -1.170 1.00 93.19 185 LEU A CA 1
ATOM 1404 C C . LEU A 1 185 ? -6.163 -4.364 -0.015 1.00 93.19 185 LEU A C 1
ATOM 1406 O O . LEU A 1 185 ? -6.333 -4.767 1.137 1.00 93.19 185 LEU A O 1
ATOM 1410 N N . GLY A 1 186 ? -6.014 -3.072 -0.326 1.00 93.38 186 GLY A N 1
ATOM 1411 C CA . GLY A 1 186 ? -6.155 -1.970 0.629 1.00 93.38 186 GLY A CA 1
ATOM 1412 C C . GLY A 1 186 ? -7.545 -1.916 1.263 1.00 93.38 186 GLY A C 1
ATOM 1413 O O . GLY A 1 186 ? -7.653 -1.905 2.490 1.00 93.38 186 GLY A O 1
ATOM 1414 N N . GLU A 1 187 ? -8.601 -1.997 0.450 1.00 94.06 187 GLU A N 1
ATOM 1415 C CA . GLU A 1 187 ? -9.993 -2.034 0.925 1.00 94.06 187 GLU A CA 1
ATOM 1416 C C . GLU A 1 187 ? -10.240 -3.215 1.875 1.00 94.06 187 GLU A C 1
ATOM 1418 O O . GLU A 1 187 ? -10.795 -3.042 2.959 1.00 94.06 187 GLU A O 1
ATOM 1423 N N . ILE A 1 188 ? -9.783 -4.420 1.517 1.00 93.88 188 ILE A N 1
ATOM 1424 C CA . ILE A 1 188 ? -9.921 -5.618 2.361 1.00 93.88 188 ILE A CA 1
ATOM 1425 C C . ILE A 1 188 ? -9.167 -5.440 3.684 1.00 93.88 188 ILE A C 1
ATOM 1427 O O . ILE A 1 188 ? -9.666 -5.824 4.746 1.00 93.88 188 ILE A O 1
ATOM 1431 N N . ALA A 1 189 ? -7.965 -4.858 3.645 1.00 92.88 189 ALA A N 1
ATOM 1432 C CA . ALA A 1 189 ? -7.191 -4.585 4.852 1.00 92.88 189 ALA A CA 1
ATOM 1433 C C . ALA A 1 189 ? -7.921 -3.594 5.773 1.00 92.88 189 ALA A C 1
ATOM 1435 O O . ALA A 1 189 ? -7.949 -3.794 6.993 1.00 92.88 189 ALA A O 1
ATOM 1436 N N . ARG A 1 190 ? -8.555 -2.566 5.198 1.00 94.06 190 ARG A N 1
ATOM 1437 C CA . ARG A 1 190 ? -9.361 -1.594 5.938 1.00 94.06 190 ARG A CA 1
ATOM 1438 C C . ARG A 1 190 ? -10.638 -2.212 6.507 1.00 94.06 190 ARG A C 1
ATOM 1440 O O . ARG A 1 190 ? -10.898 -2.041 7.694 1.00 94.06 190 ARG A O 1
ATOM 1447 N N . GLN A 1 191 ? -11.370 -3.003 5.725 1.00 93.56 191 GLN A N 1
ATOM 1448 C CA . GLN A 1 191 ? -12.560 -3.736 6.180 1.00 93.56 191 GLN A CA 1
ATOM 1449 C C . GLN A 1 191 ? -12.252 -4.658 7.362 1.00 93.56 191 GLN A C 1
ATOM 1451 O O . GLN A 1 191 ? -13.026 -4.753 8.312 1.00 93.56 191 GLN A O 1
ATOM 1456 N N . GLU A 1 192 ? -11.104 -5.331 7.336 1.00 92.56 192 GLU A N 1
ATOM 1457 C CA . GLU A 1 192 ? -10.692 -6.210 8.425 1.00 92.56 192 GLU A CA 1
ATOM 1458 C C . GLU A 1 192 ? -10.332 -5.438 9.706 1.00 92.56 192 GLU A C 1
ATOM 1460 O O . GLU A 1 192 ? -10.585 -5.937 10.807 1.00 92.56 192 GLU A O 1
ATOM 1465 N N . ARG A 1 193 ? -9.763 -4.229 9.587 1.00 91.19 193 ARG A N 1
ATOM 1466 C CA . ARG A 1 193 ? -9.569 -3.316 10.726 1.00 91.19 193 ARG A CA 1
ATOM 1467 C C . ARG A 1 193 ? -10.916 -2.844 11.271 1.00 91.19 193 ARG A C 1
ATOM 1469 O O . ARG A 1 193 ? -11.156 -2.995 12.466 1.00 91.19 193 ARG A O 1
ATOM 1476 N N . GLU A 1 194 ? -11.793 -2.357 10.399 1.00 93.06 194 GLU A N 1
ATOM 1477 C CA . GLU A 1 194 ? -13.135 -1.874 10.743 1.00 93.06 194 GLU A CA 1
ATOM 1478 C C . GLU A 1 194 ? -13.928 -2.933 11.510 1.00 93.06 194 GLU A C 1
ATOM 1480 O O . GLU A 1 194 ? -14.409 -2.699 12.617 1.00 93.06 194 GLU A O 1
ATOM 1485 N N . ARG A 1 195 ? -13.987 -4.150 10.959 1.00 91.56 195 ARG A N 1
ATOM 1486 C CA . ARG A 1 195 ? -14.687 -5.287 11.560 1.00 91.56 195 ARG A CA 1
ATOM 1487 C C . ARG A 1 195 ? -14.213 -5.563 12.982 1.00 91.56 195 ARG A C 1
ATOM 1489 O O . ARG A 1 195 ? -15.024 -5.923 13.830 1.00 91.56 195 ARG A O 1
ATOM 1496 N N . ARG A 1 196 ? -12.912 -5.426 13.255 1.00 88.44 196 ARG A N 1
ATOM 1497 C CA . ARG A 1 196 ? -12.372 -5.644 14.603 1.00 88.44 196 ARG A CA 1
ATOM 1498 C C . ARG A 1 196 ? -12.702 -4.515 15.552 1.00 88.44 196 ARG A C 1
ATOM 1500 O O . ARG A 1 196 ? -13.062 -4.806 16.685 1.00 88.44 196 ARG A O 1
ATOM 1507 N N . ILE A 1 197 ? -12.597 -3.271 15.097 1.00 90.44 197 ILE A N 1
ATOM 1508 C CA . ILE A 1 197 ? -12.966 -2.122 15.920 1.00 90.44 197 ILE A CA 1
ATOM 1509 C C . ILE A 1 197 ? -14.434 -2.243 16.328 1.00 90.44 197 ILE A C 1
ATOM 1511 O O . ILE A 1 197 ? -14.740 -2.231 17.515 1.00 90.44 197 ILE A O 1
ATOM 1515 N N . VAL A 1 198 ? -15.328 -2.483 15.367 1.00 91.31 198 VAL A N 1
ATOM 1516 C CA . VAL A 1 198 ? -16.761 -2.629 15.643 1.00 91.31 198 VAL A CA 1
ATOM 1517 C C . VAL A 1 198 ? -17.029 -3.798 16.592 1.00 91.31 198 VAL A C 1
ATOM 1519 O O . VAL A 1 198 ? -17.745 -3.611 17.569 1.00 91.31 198 VAL A O 1
ATOM 1522 N N . ARG A 1 199 ? -16.427 -4.979 16.369 1.00 89.38 199 ARG A N 1
ATOM 1523 C CA . ARG A 1 199 ? -16.578 -6.138 17.276 1.00 89.38 199 ARG A CA 1
ATOM 1524 C C . ARG A 1 199 ? -16.102 -5.850 18.698 1.00 89.38 199 ARG A C 1
ATOM 1526 O O . ARG A 1 199 ? -16.754 -6.293 19.640 1.00 89.38 199 ARG A O 1
ATOM 1533 N N . ALA A 1 200 ? -15.001 -5.114 18.841 1.00 84.06 200 ALA A N 1
ATOM 1534 C CA . ALA A 1 200 ? -14.478 -4.713 20.141 1.00 84.06 200 ALA A CA 1
ATOM 1535 C C . ALA A 1 200 ? -15.413 -3.714 20.841 1.00 84.06 200 ALA A C 1
ATOM 1537 O O . ALA A 1 200 ? -15.693 -3.876 22.024 1.00 84.06 200 ALA A O 1
ATOM 1538 N N . VAL A 1 201 ? -15.945 -2.729 20.110 1.00 86.62 201 VAL A N 1
ATOM 1539 C CA . VAL A 1 201 ? -16.858 -1.705 20.651 1.00 86.62 201 VAL A CA 1
ATOM 1540 C C . VAL A 1 201 ? -18.191 -2.307 21.100 1.00 86.62 201 VAL A C 1
ATOM 1542 O O . VAL A 1 201 ? -18.688 -1.952 22.164 1.00 86.62 201 VAL A O 1
ATOM 1545 N N . ILE A 1 202 ? -18.763 -3.240 20.331 1.00 86.50 202 ILE A N 1
ATOM 1546 C CA . ILE A 1 202 ? -20.015 -3.925 20.709 1.00 86.50 202 ILE A CA 1
ATOM 1547 C C . ILE A 1 202 ? -19.802 -5.072 21.705 1.00 86.50 202 ILE A C 1
ATOM 1549 O O . ILE A 1 202 ? -20.755 -5.777 22.024 1.00 86.50 202 ILE A O 1
ATOM 1553 N N . ASP A 1 203 ? -18.562 -5.290 22.156 1.00 79.06 203 ASP A N 1
ATOM 1554 C CA . ASP A 1 203 ? -18.201 -6.346 23.102 1.00 79.06 203 ASP A CA 1
ATOM 1555 C C . ASP A 1 203 ? -18.623 -7.757 22.637 1.00 79.06 203 ASP A C 1
ATOM 1557 O O . ASP A 1 203 ? -18.911 -8.637 23.451 1.00 79.06 203 ASP A O 1
ATOM 1561 N N . ALA A 1 204 ? -18.662 -7.993 21.317 1.00 76.12 204 ALA A N 1
ATOM 1562 C CA . ALA A 1 204 ? -19.163 -9.244 20.730 1.00 76.12 204 ALA A CA 1
ATOM 1563 C C . ALA A 1 204 ? -18.315 -10.469 21.102 1.00 76.12 204 ALA A C 1
ATOM 1565 O O . ALA A 1 204 ? -18.818 -11.590 21.083 1.00 76.12 204 ALA A O 1
ATOM 1566 N N . ASP A 1 205 ? -17.044 -10.253 21.440 1.00 68.38 205 ASP A N 1
ATOM 1567 C CA . ASP A 1 205 ? -16.086 -11.315 21.754 1.00 68.38 205 ASP A CA 1
ATOM 1568 C C . ASP A 1 205 ? -15.952 -11.553 23.280 1.00 68.38 205 ASP A C 1
ATOM 1570 O O . ASP A 1 205 ? -15.154 -12.378 23.713 1.00 68.38 205 ASP A O 1
ATOM 1574 N N . SER A 1 206 ? -16.762 -10.885 24.117 1.00 57.88 206 SER A N 1
ATOM 1575 C CA . SER A 1 206 ? -16.718 -10.975 25.593 1.00 57.88 206 SER A CA 1
ATOM 1576 C C . SER A 1 206 ? -17.053 -12.341 26.200 1.00 57.88 206 SER A C 1
ATOM 1578 O O . SER A 1 206 ? -16.813 -12.552 27.390 1.00 57.88 206 SER A O 1
ATOM 1580 N N . GLY A 1 207 ? -17.598 -13.264 25.405 1.00 45.03 207 GLY A N 1
ATOM 1581 C CA . GLY A 1 207 ? -17.891 -14.641 25.813 1.00 45.03 207 GLY A CA 1
ATOM 1582 C C . GLY A 1 207 ? -16.819 -15.660 25.420 1.00 45.03 207 GLY A C 1
ATOM 1583 O O . GLY A 1 207 ? -16.820 -16.772 25.949 1.00 45.03 207 GLY A O 1
ATOM 1584 N N . GLU A 1 208 ? -15.895 -15.308 24.523 1.00 40.28 208 GLU A N 1
ATOM 1585 C CA . GLU A 1 208 ? -14.764 -16.169 24.178 1.00 40.28 208 GLU A CA 1
ATOM 1586 C C . GLU A 1 208 ? -13.617 -15.872 25.141 1.00 40.28 208 GLU A C 1
ATOM 1588 O O . GLU A 1 208 ? -12.745 -15.039 24.899 1.00 40.28 208 GLU A O 1
ATOM 1593 N N . VAL A 1 209 ? -13.635 -16.569 26.276 1.00 34.25 209 VAL A N 1
ATOM 1594 C CA . VAL A 1 209 ? -12.445 -16.708 27.114 1.00 34.25 209 VAL A CA 1
ATOM 1595 C C . VAL A 1 209 ? -11.388 -17.422 26.269 1.00 34.25 209 VAL A C 1
ATOM 1597 O O . VAL A 1 209 ? -11.486 -18.629 26.041 1.00 34.25 209 VAL A O 1
ATOM 1600 N N . VAL A 1 210 ? -10.395 -16.669 25.796 1.00 36.34 210 VAL A N 1
ATOM 1601 C CA . VAL A 1 210 ? -9.143 -17.194 25.233 1.00 36.34 210 VAL A CA 1
ATOM 1602 C C . VAL A 1 210 ? -7.987 -16.791 26.130 1.00 36.34 210 VAL A C 1
ATOM 1604 O O . VAL A 1 210 ? -7.849 -15.579 26.412 1.00 36.34 210 VAL A O 1
#

Sequence (210 aa):
MLRADNIRGLVNEHGVAGYLQIQADLLEGRETPNGRKVTRRPDEFSIRALWEGLVGPVEDTLAFAAGLNGKGYVEIQEAISSTGFSSAIGQLLAAKLIEGYDSPGFIGDELVETMPSSLRGERLAGFTALQGPKPVGELAQYEDSTFTDKFVGTRETKRGRLLSISEEAVVFDQTGQILLLASRLGEIARQERERRIVRAVIDADSGEVV

pLDDT: mean 77.89, std 12.08, range [34.25, 94.06]

Secondary structure (DSSP, 8-state):
---HHHHHHHHHHHHHHHHHHHHHHHHHTPBPTTS-B----GGGS-HHHHHHHHT--HHHH-HHHHHHTT-SS------S-HHHHHHHHHHHHHHHHHHHHT-S---GGGS-------SSS-EEEEEPPPPPPPPPPTTPPPPPPPP-EEEEE-------------HHHHHT-SS-HHHHHHHHHHHHHHHHHHHHHHHHHTTTTTT---

Radius of gyration: 26.83 Å; chains: 1; bounding box: 67×46×76 Å

Foldseek 3Di:
DDALVVLLVQCVVQNLVRSLVVLLCQCVQPQDPVRDRHHDALQVDALLSLCCNQFRHLCQAPCVNVVVVVNNDRPPDPGSDPVSSVSSVVSSLVSLLVVLQPDPDFCLPVLDDDDDDPDQKDWDWDKDDWDPADDADVPGDGDDTDIDIDIDMDHDDDDDDDDDDDSVCSVPRPPCVSSVVSSVRSNVVNVVVRVVSVCVSVVVCVPDPD

Organism: NCBI:txid412755